Protein AF-A0A3N8CU86-F1 (afdb_monomer_lite)

Structure (mmCIF, N/CA/C/O backbone):
data_AF-A0A3N8CU86-F1
#
_entry.id   AF-A0A3N8CU86-F1
#
loop_
_atom_site.group_PDB
_atom_site.id
_atom_site.type_symbol
_atom_site.label_atom_id
_atom_site.label_alt_id
_atom_site.label_comp_id
_atom_site.label_asym_id
_atom_site.label_entity_id
_atom_site.label_seq_id
_atom_site.pdbx_PDB_ins_code
_atom_site.Cartn_x
_atom_site.Cartn_y
_atom_site.Cartn_z
_atom_site.occupancy
_atom_site.B_iso_or_equiv
_atom_site.auth_seq_id
_atom_site.auth_comp_id
_atom_site.auth_asym_id
_atom_site.auth_atom_id
_atom_site.pdbx_PDB_model_num
ATOM 1 N N . MET A 1 1 ? -30.861 11.831 -3.279 1.00 30.41 1 MET A N 1
ATOM 2 C CA . MET A 1 1 ? -31.003 10.886 -2.153 1.00 30.41 1 MET A CA 1
ATOM 3 C C . MET A 1 1 ? -30.042 11.317 -1.061 1.00 30.41 1 MET A C 1
ATOM 5 O O . MET A 1 1 ? -28.858 11.448 -1.337 1.00 30.41 1 MET A O 1
ATOM 9 N N . ASN A 1 2 ? -30.558 11.623 0.130 1.00 34.00 2 ASN A N 1
ATOM 10 C CA . ASN A 1 2 ? -29.741 11.800 1.330 1.00 34.00 2 ASN A CA 1
ATOM 11 C C . ASN A 1 2 ? -29.239 10.414 1.750 1.00 34.00 2 ASN A C 1
ATOM 13 O O . ASN A 1 2 ? -30.026 9.637 2.274 1.00 34.00 2 ASN A O 1
ATOM 17 N N . SER A 1 3 ? -27.975 10.078 1.502 1.00 37.31 3 SER A N 1
ATOM 18 C CA . SER A 1 3 ? -27.395 8.818 1.986 1.00 37.31 3 SER A CA 1
ATOM 19 C C . SER A 1 3 ? -25.933 9.021 2.387 1.00 37.31 3 SER A C 1
ATOM 21 O O . SER A 1 3 ? -25.014 8.533 1.738 1.00 37.31 3 SER A O 1
ATOM 23 N N . ASN A 1 4 ? -25.720 9.770 3.469 1.00 50.62 4 ASN A N 1
ATOM 24 C CA . ASN A 1 4 ? -24.456 9.749 4.218 1.00 50.62 4 ASN A CA 1
ATOM 25 C C . ASN A 1 4 ? -24.460 8.629 5.279 1.00 50.62 4 ASN A C 1
ATOM 27 O O . ASN A 1 4 ? -23.755 8.722 6.283 1.00 50.62 4 ASN A O 1
ATOM 31 N N . GLU A 1 5 ? -25.286 7.595 5.112 1.00 57.91 5 GLU A N 1
ATOM 32 C CA . GLU A 1 5 ? -25.311 6.477 6.047 1.00 57.91 5 GLU A CA 1
ATOM 33 C C . GLU A 1 5 ? -24.066 5.622 5.815 1.00 57.91 5 GLU A C 1
ATOM 35 O O . GLU A 1 5 ? -23.882 5.068 4.732 1.00 57.91 5 GLU A O 1
ATOM 40 N N . ARG A 1 6 ? -23.176 5.573 6.813 1.00 66.62 6 ARG A N 1
ATOM 41 C CA . ARG A 1 6 ? -21.976 4.734 6.777 1.00 66.62 6 ARG A CA 1
ATOM 42 C C . ARG A 1 6 ? -22.394 3.272 6.906 1.00 66.62 6 ARG A C 1
ATOM 44 O O . ARG A 1 6 ? -23.122 2.911 7.819 1.00 66.62 6 ARG A O 1
ATOM 51 N N . VAL A 1 7 ? -21.894 2.434 6.007 1.00 71.38 7 VAL A N 1
ATOM 52 C CA . VAL A 1 7 ? -22.075 0.985 6.031 1.00 71.38 7 VAL A CA 1
ATOM 53 C C . VAL A 1 7 ? -20.803 0.429 6.640 1.00 71.38 7 VAL A C 1
ATOM 55 O O . VAL A 1 7 ? -19.705 0.784 6.202 1.00 71.38 7 VAL A O 1
ATOM 58 N N . PHE A 1 8 ? -20.961 -0.424 7.645 1.00 77.88 8 PHE A N 1
ATOM 59 C CA . PHE A 1 8 ? -19.857 -1.007 8.393 1.00 77.88 8 PHE A CA 1
ATOM 60 C C . PHE A 1 8 ? -19.644 -2.475 8.019 1.00 77.88 8 PHE A C 1
ATOM 62 O O . PHE A 1 8 ? -20.594 -3.169 7.648 1.00 77.88 8 PHE A O 1
ATOM 69 N N . TYR A 1 9 ? -18.396 -2.940 8.079 1.00 76.06 9 TYR A N 1
ATOM 70 C CA . TYR A 1 9 ? -18.094 -4.368 8.029 1.00 76.06 9 TYR A CA 1
ATOM 71 C C . TYR A 1 9 ? -18.725 -5.078 9.230 1.00 76.06 9 TYR A C 1
ATOM 73 O O . TYR A 1 9 ? -18.681 -4.582 10.355 1.00 76.06 9 TYR A O 1
ATOM 81 N N . THR A 1 10 ? -19.301 -6.248 8.982 1.00 84.81 10 THR A N 1
ATOM 82 C CA . THR A 1 10 ? -19.800 -7.138 10.034 1.00 84.81 10 THR A CA 1
ATOM 83 C C . THR A 1 10 ? -18.644 -7.865 10.725 1.00 84.81 10 THR A C 1
ATOM 85 O O . THR A 1 10 ? -17.525 -7.909 10.211 1.00 84.81 10 THR A O 1
ATOM 88 N N . ARG A 1 11 ? -18.916 -8.500 11.871 1.00 89.06 11 ARG A N 1
ATOM 89 C CA . ARG A 1 11 ? -17.934 -9.324 12.596 1.00 89.06 11 ARG A CA 1
ATOM 90 C C . ARG A 1 11 ? -17.312 -10.415 11.721 1.00 89.06 11 ARG A C 1
ATOM 92 O O . ARG A 1 11 ? -16.099 -10.598 11.751 1.00 89.06 11 ARG A O 1
ATOM 99 N N . ASP A 1 12 ? -18.125 -11.108 10.926 1.00 86.50 12 ASP A N 1
ATOM 100 C CA . ASP A 1 12 ? -17.637 -12.164 10.035 1.00 86.50 12 ASP A CA 1
ATOM 101 C C . ASP A 1 12 ? -16.744 -11.610 8.919 1.00 86.50 12 ASP A C 1
ATOM 103 O O . ASP A 1 12 ? -15.753 -12.237 8.555 1.00 86.50 12 ASP A O 1
ATOM 107 N N . GLU A 1 13 ? -17.056 -10.424 8.400 1.00 84.50 13 GLU A N 1
ATOM 108 C CA . GLU A 1 13 ? -16.254 -9.773 7.359 1.00 84.50 13 GLU A CA 1
ATOM 109 C C . GLU A 1 13 ? -14.926 -9.251 7.910 1.00 84.50 13 GLU A C 1
ATOM 111 O O . GLU A 1 13 ? -13.896 -9.384 7.251 1.00 84.50 13 GLU A O 1
ATOM 116 N N . VAL A 1 14 ? -14.928 -8.715 9.135 1.00 84.12 14 VAL A N 1
ATOM 117 C CA . VAL A 1 14 ? -13.694 -8.371 9.850 1.00 84.12 14 VAL A CA 1
ATOM 118 C C . VAL A 1 14 ? -12.830 -9.607 10.041 1.00 84.12 14 VAL A C 1
ATOM 120 O O . VAL A 1 14 ? -11.652 -9.551 9.700 1.00 84.12 14 VAL A O 1
ATOM 123 N N . ARG A 1 15 ? -13.414 -10.729 10.488 1.00 86.50 15 ARG A N 1
ATOM 124 C CA . ARG A 1 15 ? -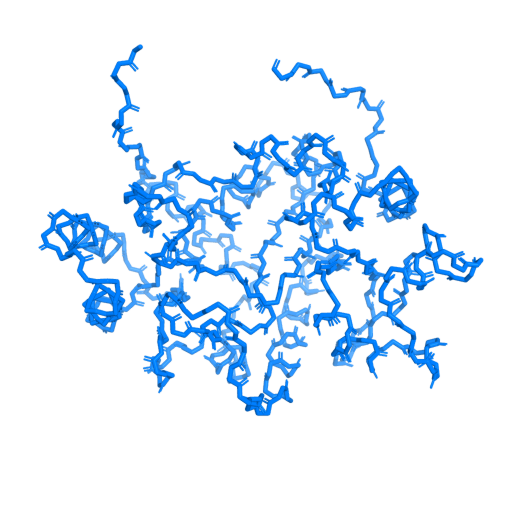12.685 -11.996 10.631 1.00 86.50 15 ARG A CA 1
ATOM 125 C C . ARG A 1 15 ? -12.057 -12.435 9.306 1.00 86.50 15 ARG A C 1
ATOM 127 O O . ARG A 1 15 ? -10.876 -12.739 9.271 1.00 86.50 15 ARG A O 1
ATOM 134 N N . GLN A 1 16 ? -12.799 -12.394 8.198 1.00 84.12 16 GLN A N 1
ATOM 135 C CA . GLN A 1 16 ? -12.250 -12.744 6.879 1.00 84.12 16 GLN A CA 1
ATOM 136 C C . GLN A 1 16 ? -11.058 -11.861 6.478 1.00 84.12 16 GLN A C 1
ATOM 138 O O . GLN A 1 16 ? -10.080 -12.360 5.922 1.00 84.12 16 GLN A O 1
ATOM 143 N N . ILE A 1 17 ? -11.121 -10.557 6.762 1.00 82.38 17 ILE A N 1
ATOM 144 C CA . ILE A 1 17 ? -10.015 -9.631 6.491 1.00 82.38 17 ILE A CA 1
ATOM 145 C C . ILE A 1 17 ? -8.811 -9.961 7.379 1.00 82.38 17 ILE A C 1
ATOM 147 O O . ILE A 1 17 ? -7.696 -10.061 6.868 1.00 82.38 17 ILE A O 1
ATOM 151 N N . THR A 1 18 ? -9.009 -10.131 8.689 1.00 86.56 18 THR A N 1
ATOM 152 C CA . THR A 1 18 ? -7.909 -10.431 9.615 1.00 86.56 18 THR A CA 1
ATOM 153 C C . THR A 1 18 ? -7.266 -11.774 9.301 1.00 86.56 18 THR A C 1
ATOM 155 O O . THR A 1 18 ? -6.043 -11.840 9.246 1.00 86.56 18 THR A O 1
ATOM 158 N N . ASP A 1 19 ? -8.056 -12.802 8.985 1.00 87.00 19 ASP A N 1
ATOM 159 C CA . ASP A 1 19 ? -7.558 -14.126 8.598 1.00 87.00 19 ASP A CA 1
ATOM 160 C C . ASP A 1 19 ? -6.712 -14.041 7.317 1.00 87.00 19 ASP A C 1
ATOM 162 O O . ASP A 1 19 ? -5.648 -14.654 7.227 1.00 87.00 19 ASP A O 1
ATOM 166 N N . ALA A 1 20 ? -7.122 -13.216 6.343 1.00 85.69 20 ALA A N 1
ATOM 167 C CA . ALA A 1 20 ? -6.340 -12.978 5.132 1.00 85.69 20 ALA A CA 1
ATOM 168 C C . ALA A 1 20 ? -4.975 -12.348 5.437 1.00 85.69 20 ALA A C 1
ATOM 170 O O . ALA A 1 20 ? -3.952 -12.788 4.911 1.00 85.69 20 ALA A O 1
ATOM 171 N N . TYR A 1 21 ? -4.943 -11.338 6.309 1.00 86.75 21 TYR A N 1
ATOM 172 C CA . TYR A 1 21 ? -3.702 -10.702 6.747 1.00 86.75 21 TYR A CA 1
ATOM 173 C C . TYR A 1 21 ? -2.792 -11.664 7.519 1.00 86.75 21 TYR A C 1
ATOM 175 O O . TYR A 1 21 ? -1.593 -11.732 7.235 1.00 86.75 21 TYR A O 1
ATOM 183 N N . GLN A 1 22 ? -3.353 -12.433 8.453 1.00 88.19 22 GLN A N 1
ATOM 184 C CA . GLN A 1 22 ? -2.624 -13.452 9.211 1.00 88.19 22 GLN A CA 1
ATOM 185 C C . GLN A 1 22 ? -2.023 -14.507 8.278 1.00 88.19 22 GLN A C 1
ATOM 187 O O . GLN A 1 22 ? -0.859 -14.867 8.424 1.00 88.19 22 GLN A O 1
ATOM 192 N N . HIS A 1 23 ? -2.773 -14.949 7.270 1.00 87.44 23 HIS A N 1
ATOM 193 C CA . HIS A 1 23 ? -2.279 -15.900 6.282 1.00 87.44 23 HIS A CA 1
ATOM 194 C C . HIS A 1 23 ? -1.169 -15.318 5.395 1.00 87.44 23 HIS A C 1
ATOM 196 O O . HIS A 1 23 ? -0.156 -15.973 5.177 1.00 87.44 23 HIS A O 1
ATOM 202 N N . ILE A 1 24 ? -1.332 -14.093 4.878 1.00 85.88 24 ILE A N 1
ATOM 203 C CA . ILE A 1 24 ? -0.338 -13.468 3.986 1.00 85.88 24 ILE A CA 1
ATOM 204 C C . ILE A 1 24 ? 0.992 -13.228 4.709 1.00 85.88 24 ILE A C 1
ATOM 206 O O . ILE A 1 24 ? 2.053 -13.414 4.114 1.00 85.88 24 ILE A O 1
ATOM 210 N N . PHE A 1 25 ? 0.949 -12.777 5.965 1.00 86.62 25 PHE A N 1
ATOM 211 C CA . PHE A 1 25 ? 2.149 -12.313 6.664 1.00 86.62 25 PHE A CA 1
ATOM 212 C C . PHE A 1 25 ? 2.700 -13.301 7.690 1.00 86.62 25 PHE A C 1
ATOM 214 O O . PHE A 1 25 ? 3.886 -13.224 8.018 1.00 86.62 25 PHE A O 1
ATOM 221 N N . GLY A 1 26 ? 1.888 -14.250 8.159 1.00 86.75 26 GLY A N 1
ATOM 222 C CA . GLY A 1 26 ? 2.261 -15.162 9.233 1.00 86.75 26 GLY A CA 1
ATOM 223 C C . GLY A 1 26 ? 2.771 -14.409 10.471 1.00 86.75 26 GLY A C 1
ATOM 224 O O . GLY A 1 26 ? 2.379 -13.265 10.710 1.00 86.75 26 GLY A O 1
ATOM 225 N N . PRO A 1 27 ? 3.689 -15.007 11.252 1.00 89.50 27 PRO A N 1
ATOM 226 C CA . PRO A 1 27 ? 4.288 -14.339 12.404 1.00 89.50 27 PRO A CA 1
ATOM 227 C C . PRO A 1 27 ? 5.003 -13.033 12.027 1.00 89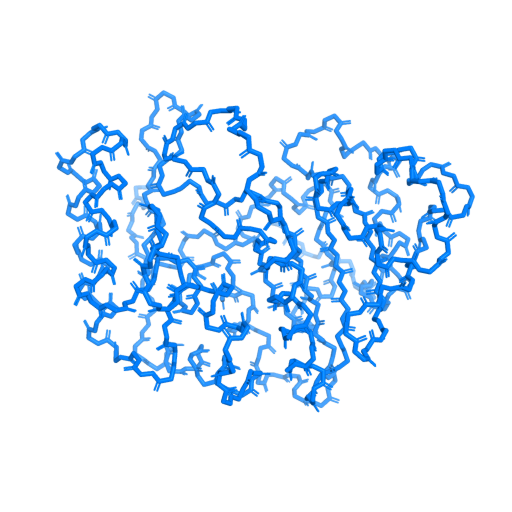.50 27 PRO A C 1
ATOM 229 O O . PRO A 1 27 ? 5.866 -13.009 11.145 1.00 89.50 27 PRO A O 1
ATOM 232 N N . ILE A 1 28 ? 4.685 -11.951 12.742 1.00 87.94 28 ILE A N 1
ATOM 233 C CA . ILE A 1 28 ? 5.248 -10.619 12.491 1.00 87.94 28 ILE A CA 1
ATOM 234 C C . ILE A 1 28 ? 6.636 -10.484 13.124 1.00 87.94 28 ILE A C 1
ATOM 236 O O . ILE A 1 28 ? 6.774 -10.428 14.346 1.00 87.94 28 ILE A O 1
ATOM 240 N N . GLY A 1 29 ? 7.662 -10.403 12.273 1.00 89.44 29 GLY A N 1
ATOM 241 C CA . GLY A 1 29 ? 9.046 -10.124 12.667 1.00 89.44 29 GLY A CA 1
ATOM 242 C C . GLY A 1 29 ? 9.295 -8.663 13.065 1.00 89.44 29 GLY A C 1
ATOM 243 O O . GLY A 1 29 ? 8.418 -7.804 12.944 1.00 89.44 29 GLY A O 1
ATOM 244 N N . ALA A 1 30 ? 10.516 -8.370 13.521 1.00 90.81 30 ALA A N 1
ATOM 245 C CA . ALA A 1 30 ? 10.893 -7.053 14.040 1.00 90.81 30 ALA A CA 1
ATOM 246 C C . ALA A 1 30 ? 10.782 -5.943 12.982 1.00 90.81 30 ALA A C 1
ATOM 248 O O . ALA A 1 30 ? 10.269 -4.864 13.269 1.00 90.81 30 ALA A O 1
ATOM 249 N N . GLU A 1 31 ? 11.198 -6.220 11.749 1.00 90.31 31 GLU A N 1
ATOM 250 C CA . GLU A 1 31 ? 11.196 -5.274 10.634 1.00 90.31 31 GLU A CA 1
ATOM 251 C C . GLU A 1 31 ? 9.771 -4.882 10.235 1.00 90.31 31 GLU A C 1
ATOM 253 O O . GLU A 1 31 ? 9.484 -3.704 10.037 1.00 90.31 31 GLU A O 1
ATOM 258 N N . LEU A 1 32 ? 8.853 -5.854 10.167 1.00 87.75 32 LEU A N 1
ATOM 259 C CA . LEU A 1 32 ? 7.435 -5.598 9.894 1.00 87.75 32 LEU A CA 1
ATOM 260 C C . LEU A 1 32 ? 6.756 -4.868 11.053 1.00 87.75 32 LEU A C 1
ATOM 262 O O . LEU A 1 32 ? 5.987 -3.932 10.826 1.00 87.75 32 LEU A O 1
ATOM 266 N N . ARG A 1 33 ? 7.072 -5.258 12.294 1.00 88.44 33 ARG A N 1
ATOM 267 C CA . ARG A 1 33 ? 6.572 -4.588 13.499 1.00 88.44 33 ARG A CA 1
ATOM 268 C C . ARG A 1 33 ? 6.967 -3.111 13.520 1.00 88.44 33 ARG A C 1
ATOM 270 O O . ARG A 1 33 ? 6.127 -2.266 13.831 1.00 88.44 33 ARG A O 1
ATOM 277 N N . ASP A 1 34 ? 8.215 -2.813 13.165 1.00 86.19 34 ASP A N 1
ATOM 278 C CA . ASP A 1 34 ? 8.749 -1.454 13.066 1.00 86.19 34 ASP A CA 1
ATOM 279 C C . ASP A 1 34 ? 8.116 -0.673 11.907 1.00 86.19 34 ASP A C 1
ATOM 281 O O . ASP A 1 34 ? 7.639 0.449 12.081 1.00 86.19 34 ASP A O 1
ATOM 285 N N . TYR A 1 35 ? 8.033 -1.298 10.731 1.00 83.88 35 TYR A N 1
ATOM 286 C CA . TYR A 1 35 ? 7.456 -0.710 9.524 1.00 83.88 35 TYR A CA 1
ATOM 287 C C . TYR A 1 35 ? 6.011 -0.249 9.715 1.00 83.88 35 TYR A C 1
ATOM 289 O O . TYR A 1 35 ? 5.632 0.866 9.332 1.00 83.88 35 TYR A O 1
ATOM 297 N N . TRP A 1 36 ? 5.209 -1.099 10.348 1.00 82.44 36 TRP A N 1
ATOM 298 C CA . TRP A 1 36 ? 3.816 -0.826 10.677 1.00 82.44 36 TRP A CA 1
ATOM 299 C C . TRP A 1 36 ? 3.635 -0.032 11.968 1.00 82.44 36 TRP A C 1
ATOM 301 O O . TRP A 1 36 ? 2.539 0.468 12.212 1.00 82.44 36 TRP A O 1
ATOM 311 N N . ASP A 1 37 ? 4.706 0.163 12.739 1.00 82.31 37 ASP A N 1
ATOM 312 C CA . ASP A 1 37 ? 4.695 0.818 14.046 1.00 82.31 37 ASP A CA 1
ATOM 313 C C . ASP A 1 37 ? 3.597 0.262 14.954 1.00 82.31 37 ASP A C 1
ATOM 315 O O . ASP A 1 37 ? 2.766 0.994 15.496 1.00 82.31 37 ASP A O 1
ATOM 319 N N . LEU A 1 38 ? 3.594 -1.066 15.114 1.00 83.38 38 LEU A N 1
ATOM 320 C CA . LEU A 1 38 ? 2.663 -1.738 16.028 1.00 83.38 38 LEU A CA 1
ATOM 321 C C . LEU A 1 38 ? 2.903 -1.319 17.490 1.00 83.38 38 LEU A C 1
ATOM 323 O O . LEU A 1 38 ? 1.998 -1.411 18.312 1.00 83.38 38 LEU A O 1
ATOM 327 N N . ASP A 1 39 ? 4.098 -0.803 17.801 1.00 83.94 39 ASP A N 1
ATOM 328 C CA . ASP A 1 39 ? 4.438 -0.207 19.099 1.00 83.94 39 ASP A CA 1
ATOM 329 C C . ASP A 1 39 ? 3.952 1.247 19.260 1.00 83.94 39 ASP A C 1
ATOM 331 O O . ASP A 1 39 ? 4.103 1.823 20.339 1.00 83.94 39 ASP A O 1
ATOM 335 N N . ARG A 1 40 ? 3.390 1.867 18.211 1.00 79.38 40 ARG A N 1
ATOM 336 C CA . ARG A 1 40 ? 2.834 3.235 18.234 1.00 79.38 40 ARG A CA 1
ATOM 337 C C . ARG A 1 40 ? 3.839 4.310 18.677 1.00 79.38 40 ARG A C 1
ATOM 339 O O . ARG A 1 40 ? 3.466 5.288 19.344 1.00 79.38 40 ARG A O 1
ATOM 346 N N . LYS A 1 41 ? 5.116 4.133 18.334 1.00 78.81 41 LYS A N 1
ATOM 347 C CA . LYS A 1 41 ? 6.237 5.007 18.710 1.00 78.81 41 LYS A CA 1
ATOM 348 C C . LYS A 1 41 ? 6.317 6.263 17.842 1.00 78.81 41 LYS A C 1
ATOM 350 O O . LYS A 1 41 ? 6.852 7.267 18.312 1.00 78.81 41 LYS A O 1
ATOM 355 N N . ARG A 1 42 ? 5.787 6.250 16.612 1.00 77.31 42 ARG A N 1
ATOM 356 C CA . ARG A 1 42 ? 5.839 7.414 15.710 1.00 77.31 42 ARG A CA 1
ATOM 357 C C . ARG A 1 42 ? 4.909 8.537 16.161 1.00 77.31 42 ARG A C 1
ATOM 359 O O . ARG A 1 42 ? 3.952 8.345 16.923 1.00 77.31 42 ARG A O 1
ATOM 366 N N . GLU A 1 43 ? 5.214 9.746 15.691 1.00 72.44 43 GLU A N 1
ATOM 367 C CA . GLU A 1 43 ? 4.463 10.958 16.030 1.00 72.44 43 GLU A CA 1
ATOM 368 C C . GLU A 1 43 ? 2.994 10.869 15.606 1.00 72.44 43 GLU A C 1
ATOM 370 O O . GLU A 1 43 ? 2.131 11.362 16.325 1.00 72.44 43 GLU A O 1
ATOM 375 N N . TRP A 1 44 ? 2.686 10.170 14.518 1.00 69.94 44 TRP A N 1
ATOM 376 C CA . TRP A 1 44 ? 1.320 10.046 14.026 1.00 69.94 44 TRP A CA 1
ATOM 377 C C . TRP A 1 44 ? 0.792 8.605 14.107 1.00 69.94 44 TRP A C 1
ATOM 379 O O . TRP A 1 44 ? -0.366 8.399 13.791 1.00 69.94 44 TRP A O 1
ATOM 389 N N . GLY A 1 45 ? 1.576 7.649 14.641 1.00 61.69 45 GLY A N 1
ATOM 390 C CA . GLY A 1 45 ? 1.547 6.195 14.386 1.00 61.69 45 GLY A CA 1
ATOM 391 C C . GLY A 1 45 ? 0.232 5.454 14.599 1.00 61.69 45 GLY A C 1
ATOM 392 O O . GLY A 1 45 ? 0.148 4.585 15.457 1.00 61.69 45 GLY A O 1
ATOM 393 N N . CYS A 1 46 ? -0.792 5.754 13.811 1.00 67.75 46 CYS A N 1
ATOM 394 C CA . CYS A 1 46 ? -2.184 5.381 14.077 1.00 67.75 46 CYS A CA 1
ATOM 395 C C . CYS A 1 46 ? -2.791 4.467 12.999 1.00 67.75 46 CYS A C 1
ATOM 397 O O . CYS A 1 46 ? -3.999 4.253 12.950 1.00 67.75 46 CYS A O 1
ATOM 399 N N . LEU A 1 47 ? -1.976 3.955 12.078 1.00 69.38 47 LEU A N 1
ATOM 400 C CA . LEU A 1 47 ? -2.495 3.462 10.802 1.00 69.38 47 LEU A CA 1
ATOM 401 C C . LEU A 1 47 ? -2.697 1.949 10.756 1.00 69.38 47 LEU A C 1
ATOM 403 O O . LEU A 1 47 ? -3.754 1.502 10.316 1.00 69.38 47 LEU A O 1
ATOM 407 N N . THR A 1 48 ? -1.736 1.161 11.237 1.00 76.38 48 THR A N 1
ATOM 408 C CA . THR A 1 48 ? -1.790 -0.299 11.077 1.00 76.38 48 THR A CA 1
ATOM 409 C C . THR A 1 48 ? -2.305 -1.009 12.311 1.00 76.38 48 THR A C 1
ATOM 411 O O . THR A 1 48 ? -1.757 -0.812 13.389 1.00 76.38 48 THR A O 1
ATOM 414 N N . THR A 1 49 ? -3.312 -1.858 12.166 1.00 80.69 49 THR A N 1
ATOM 415 C CA . THR A 1 49 ? -3.795 -2.764 13.208 1.00 80.69 49 THR A CA 1
ATOM 416 C C . THR A 1 49 ? -2.886 -3.978 13.360 1.00 80.69 49 THR A C 1
ATOM 418 O O . THR A 1 49 ? -2.434 -4.547 12.367 1.00 80.69 49 THR A O 1
ATOM 421 N N . ASP A 1 50 ? -2.670 -4.419 14.600 1.00 84.25 50 ASP A N 1
ATOM 422 C CA . ASP A 1 50 ? -2.133 -5.751 14.871 1.00 84.25 50 ASP A CA 1
ATOM 423 C C . ASP A 1 50 ? -3.239 -6.803 14.697 1.00 84.25 50 ASP A C 1
ATOM 425 O O . ASP A 1 50 ? -3.938 -7.178 15.637 1.00 84.25 50 ASP A O 1
ATOM 429 N N . PHE A 1 51 ? -3.420 -7.260 13.460 1.00 85.00 51 PHE A N 1
ATOM 430 C CA . PHE A 1 51 ? -4.460 -8.217 13.078 1.00 85.00 51 PHE A CA 1
ATOM 431 C C . PHE A 1 51 ? -4.284 -9.621 13.683 1.00 85.00 51 PHE A C 1
ATOM 433 O O . PHE A 1 51 ? -5.172 -10.449 13.510 1.00 85.00 51 PHE A O 1
ATOM 440 N N . HIS A 1 52 ? -3.185 -9.910 14.392 1.00 85.12 52 HIS A N 1
ATOM 441 C CA . HIS A 1 52 ? -3.034 -11.159 15.153 1.00 85.12 52 HIS A CA 1
ATOM 442 C C . HIS A 1 52 ? -3.669 -11.090 16.542 1.00 85.12 52 HIS A C 1
ATOM 444 O O . HIS A 1 52 ? -4.034 -12.124 17.094 1.00 85.12 52 HIS A O 1
ATOM 450 N N . ASN A 1 53 ? -3.790 -9.885 17.104 1.00 86.38 53 ASN A N 1
ATOM 451 C CA . ASN A 1 53 ? -4.215 -9.680 18.489 1.00 86.38 53 ASN A CA 1
ATOM 452 C C . ASN A 1 53 ? -5.476 -8.811 18.617 1.00 86.38 53 ASN A C 1
ATOM 454 O O . ASN A 1 53 ? -6.031 -8.704 19.708 1.00 86.38 53 ASN A O 1
ATOM 458 N N . ALA A 1 54 ? -5.922 -8.172 17.533 1.00 87.25 54 ALA A N 1
ATOM 459 C CA . ALA A 1 54 ? -7.103 -7.321 17.543 1.00 87.25 54 ALA A CA 1
ATOM 460 C C . ALA A 1 54 ? -8.410 -8.130 17.603 1.00 87.25 54 ALA A C 1
ATOM 462 O O . ALA A 1 54 ? -8.617 -9.084 16.855 1.00 87.25 54 ALA A O 1
ATOM 463 N N . LEU A 1 55 ? -9.321 -7.684 18.462 1.00 89.31 55 LEU A N 1
ATOM 464 C CA . LEU A 1 55 ? -10.684 -8.177 18.616 1.00 89.31 55 LEU A CA 1
ATOM 465 C C . LEU A 1 55 ? -11.669 -7.244 17.909 1.00 89.31 55 LEU A C 1
ATOM 467 O O . LEU A 1 55 ? -11.449 -6.034 17.824 1.00 89.31 55 LEU A O 1
ATOM 471 N N . PHE A 1 56 ? -12.793 -7.794 17.445 1.00 88.69 56 PHE A N 1
ATOM 472 C CA . PHE A 1 56 ? -13.835 -7.032 16.748 1.00 88.69 56 PHE A CA 1
ATOM 473 C C . PHE A 1 56 ? -14.328 -5.825 17.562 1.00 88.69 56 PHE A C 1
ATOM 475 O O . PHE A 1 56 ? -14.487 -4.732 17.028 1.00 88.69 56 PHE A O 1
ATOM 482 N N . GLU A 1 57 ? -14.481 -5.993 18.871 1.00 90.75 57 GLU A N 1
ATOM 483 C CA . GLU A 1 57 ? -14.949 -4.960 19.794 1.00 90.75 57 GLU A CA 1
ATOM 484 C C . GLU A 1 57 ? -13.996 -3.752 19.843 1.00 90.75 57 GLU A C 1
ATOM 486 O O . GLU A 1 57 ? -14.434 -2.613 20.014 1.00 90.75 57 GLU A O 1
ATOM 491 N N . GLN A 1 58 ? -12.689 -3.973 19.645 1.00 90.69 58 GLN A N 1
ATOM 492 C CA . GLN A 1 58 ? -11.707 -2.886 19.571 1.00 90.69 58 GLN A CA 1
ATOM 493 C C . GLN A 1 58 ? -11.884 -2.068 18.288 1.00 90.69 58 GLN A C 1
ATOM 495 O O . GLN A 1 58 ? -11.706 -0.848 18.317 1.00 90.69 58 GLN A O 1
ATOM 500 N N . TYR A 1 59 ? -12.267 -2.714 17.180 1.00 86.56 59 TYR A N 1
ATOM 501 C CA . TYR A 1 59 ? -12.626 -2.016 15.949 1.00 86.56 59 TYR A CA 1
ATOM 502 C C . TYR A 1 59 ? -13.897 -1.191 16.132 1.00 86.56 59 TYR A C 1
ATOM 504 O O . TYR A 1 59 ? -13.891 -0.015 15.785 1.00 86.56 59 TYR A O 1
ATOM 512 N N . GLU A 1 60 ? -14.954 -1.767 16.712 1.00 87.88 60 GLU A N 1
ATOM 513 C CA . GLU A 1 60 ? -16.215 -1.053 16.954 1.00 87.88 60 GLU A CA 1
ATOM 514 C C . GLU A 1 60 ? -16.013 0.203 17.808 1.00 87.88 60 GLU A C 1
ATOM 516 O O . GLU A 1 60 ? -16.482 1.286 17.441 1.00 87.88 60 GLU A O 1
ATOM 521 N N . GLU A 1 61 ? -15.268 0.084 18.912 1.00 88.50 61 GLU A N 1
ATOM 522 C CA . GLU A 1 61 ? -14.959 1.225 19.774 1.00 88.50 61 GLU A CA 1
ATOM 523 C C . GLU A 1 61 ? -14.131 2.276 19.023 1.00 88.50 61 GLU A C 1
ATOM 525 O O . GLU A 1 61 ? -14.467 3.462 19.054 1.00 88.50 61 GLU A O 1
ATOM 530 N N . ALA A 1 62 ? -13.090 1.868 18.288 1.00 85.94 62 ALA A N 1
ATOM 531 C CA . ALA A 1 62 ? -12.273 2.799 17.512 1.00 85.94 62 ALA A CA 1
ATOM 532 C C . ALA A 1 62 ? -13.104 3.565 16.466 1.00 85.94 62 ALA A C 1
ATOM 534 O O . ALA A 1 62 ? -12.974 4.786 16.345 1.00 85.94 62 ALA A O 1
ATOM 535 N N . SER A 1 63 ? -13.998 2.875 15.754 1.00 83.62 63 SER A N 1
ATOM 536 C CA . SER A 1 63 ? -14.894 3.467 14.756 1.00 83.62 63 SER A CA 1
ATOM 537 C C . SER A 1 63 ? -15.872 4.454 15.376 1.00 83.62 63 SER A C 1
ATOM 539 O O . SER A 1 63 ? -16.004 5.576 14.882 1.00 83.62 63 SER A O 1
ATOM 541 N N . LYS A 1 64 ? -16.531 4.069 16.476 1.00 85.94 64 LYS A N 1
ATOM 542 C CA . LYS A 1 64 ? -17.471 4.932 17.197 1.00 85.94 64 LYS A CA 1
ATOM 543 C C . LYS A 1 64 ? -16.790 6.223 17.643 1.00 85.94 64 LYS A C 1
ATOM 545 O O . LYS A 1 64 ? -17.279 7.316 17.357 1.00 85.94 64 LYS A O 1
ATOM 550 N N . ARG A 1 65 ? -15.623 6.109 18.278 1.00 87.06 65 ARG A N 1
ATOM 551 C CA . ARG A 1 65 ? -14.862 7.261 18.773 1.00 87.06 65 ARG A CA 1
ATOM 552 C C . ARG A 1 65 ? -14.335 8.151 17.654 1.00 87.06 65 ARG A C 1
ATOM 554 O O . ARG A 1 65 ? -14.363 9.372 17.782 1.00 87.06 65 ARG A O 1
ATOM 561 N N . ALA A 1 66 ? -13.897 7.573 16.539 1.00 81.56 66 ALA A N 1
ATOM 562 C CA . ALA A 1 66 ? -13.448 8.354 15.392 1.00 81.56 66 ALA A CA 1
ATOM 563 C C . ALA A 1 66 ? -14.593 9.174 14.764 1.00 81.56 66 ALA A C 1
ATOM 565 O O . ALA A 1 66 ? -14.384 10.332 14.400 1.00 81.56 66 ALA A O 1
ATOM 566 N N . ILE A 1 67 ? -15.810 8.617 14.704 1.00 81.50 67 ILE A N 1
ATOM 567 C CA . ILE A 1 67 ? -17.018 9.335 14.258 1.00 81.50 67 ILE A CA 1
ATOM 568 C C . ILE A 1 67 ? -17.370 10.472 15.229 1.00 81.50 67 ILE A C 1
ATOM 570 O O . ILE A 1 67 ? -17.650 11.591 14.792 1.00 81.50 67 ILE A O 1
ATOM 574 N N . GLU A 1 68 ? -17.310 10.222 16.542 1.00 84.94 68 GLU A N 1
ATOM 575 C CA . GLU A 1 68 ? -17.519 11.255 17.568 1.00 84.94 68 GLU A CA 1
ATOM 576 C C . GLU A 1 68 ? -16.532 12.422 17.386 1.00 84.94 68 GLU A C 1
ATOM 578 O O . GLU A 1 68 ? -16.949 13.583 17.322 1.00 84.94 68 GLU A O 1
ATOM 583 N N . ILE A 1 69 ? -15.237 12.136 17.214 1.00 82.88 69 ILE A N 1
ATOM 584 C CA . ILE A 1 69 ? -14.202 13.155 16.977 1.00 82.88 69 ILE A CA 1
ATOM 585 C C . ILE A 1 69 ? -14.455 13.926 15.683 1.00 82.88 69 ILE A C 1
ATOM 587 O O . ILE A 1 69 ? -14.308 15.147 15.661 1.00 82.88 69 ILE A O 1
ATOM 591 N N . GLU A 1 70 ? -14.823 13.247 14.596 1.00 77.19 70 GLU A N 1
ATOM 592 C CA . GLU A 1 70 ? -15.115 13.912 13.323 1.00 77.19 70 GLU A CA 1
ATOM 593 C C . GLU A 1 70 ? -16.202 14.980 13.476 1.00 77.19 70 GLU A C 1
ATOM 595 O O . GLU A 1 70 ? -16.086 16.061 12.888 1.00 77.19 70 GLU A O 1
ATOM 600 N N . SER A 1 71 ? -17.230 14.672 14.273 1.00 77.88 71 SER A N 1
ATOM 601 C CA . SER A 1 71 ? -18.369 15.557 14.515 1.00 77.88 71 SER A CA 1
ATOM 602 C C . SER A 1 71 ? -18.080 16.683 15.513 1.00 77.88 71 SER A C 1
ATOM 604 O O . SER A 1 71 ? -18.708 17.736 15.426 1.00 77.88 71 SER A O 1
ATOM 606 N N . THR A 1 72 ? -17.124 16.498 16.431 1.00 82.50 72 THR A N 1
ATOM 607 C CA . THR A 1 72 ? -16.884 17.428 17.553 1.00 82.50 72 THR A CA 1
ATOM 608 C C . THR A 1 72 ? -15.596 18.245 17.434 1.00 82.50 72 THR A C 1
ATOM 610 O O . THR A 1 72 ? -15.530 19.350 17.967 1.00 82.50 72 THR A O 1
ATOM 613 N N . VAL A 1 73 ? -14.579 17.760 16.714 1.00 80.69 73 VAL A N 1
ATOM 614 C CA . VAL A 1 73 ? -13.262 18.408 16.614 1.00 80.69 73 VAL A CA 1
ATOM 615 C C . VAL A 1 73 ? -13.060 18.969 15.212 1.00 80.69 73 VAL A C 1
ATOM 617 O O . VAL A 1 73 ? -12.766 18.236 14.266 1.00 80.69 73 VAL A O 1
ATOM 620 N N . SER A 1 74 ? -13.211 20.284 15.055 1.00 76.75 74 SER A N 1
ATOM 621 C CA . SER A 1 74 ? -13.076 20.963 13.760 1.00 76.75 74 SER A CA 1
ATOM 622 C C . SER A 1 74 ? -11.627 21.221 13.349 1.00 76.75 74 SER A C 1
ATOM 624 O O . SER A 1 74 ? -11.342 21.245 12.153 1.00 76.75 74 SER A O 1
ATOM 626 N N . ASP A 1 75 ? -10.719 21.424 14.312 1.00 79.31 75 ASP A N 1
ATOM 627 C CA . ASP A 1 75 ? -9.304 21.650 14.018 1.00 79.31 75 ASP A CA 1
ATOM 628 C C . ASP A 1 75 ? -8.630 20.344 13.552 1.00 79.31 75 ASP A C 1
ATOM 630 O O . ASP A 1 75 ? -8.643 19.353 14.285 1.00 79.31 75 ASP A O 1
ATOM 634 N N . PRO A 1 76 ? -8.028 20.301 12.353 1.00 72.38 76 PRO A N 1
ATOM 635 C CA . PRO A 1 76 ? -7.464 19.064 11.812 1.00 72.38 76 PRO A CA 1
ATOM 636 C C . PRO A 1 76 ? -6.260 18.503 12.569 1.00 72.38 76 PRO A C 1
ATOM 638 O O . PRO A 1 76 ? -6.060 17.289 12.558 1.00 72.38 76 PRO A O 1
ATOM 641 N N . VAL A 1 77 ? -5.458 19.353 13.215 1.00 75.94 77 VAL A N 1
ATOM 642 C CA . VAL A 1 77 ? -4.300 18.896 13.992 1.00 75.94 77 VAL A CA 1
ATOM 643 C C . VAL A 1 77 ? -4.789 18.247 15.283 1.00 75.94 77 VAL A C 1
ATOM 645 O O . VAL A 1 77 ? -4.426 17.107 15.567 1.00 75.94 77 VAL A O 1
ATOM 648 N N . GLN A 1 78 ? -5.695 18.909 16.008 1.00 80.25 78 GLN A N 1
ATOM 649 C CA . GLN A 1 78 ? -6.337 18.348 17.201 1.00 80.25 78 GLN A CA 1
ATOM 650 C C . GLN A 1 78 ? -7.122 17.076 16.881 1.00 80.25 78 GLN A C 1
ATOM 652 O O . GLN A 1 78 ? -7.060 16.101 17.625 1.00 80.25 78 GLN A O 1
ATOM 657 N N . ARG A 1 79 ? -7.804 17.045 15.733 1.00 78.88 79 ARG A N 1
ATOM 658 C CA . ARG A 1 79 ? -8.486 15.849 15.232 1.00 78.88 79 ARG A CA 1
ATOM 659 C C . ARG A 1 79 ? -7.506 14.695 15.026 1.00 78.88 79 ARG A C 1
ATOM 661 O O . ARG A 1 79 ? -7.782 13.590 15.479 1.00 78.88 79 ARG A O 1
ATOM 668 N N . GLY A 1 80 ? -6.364 14.934 14.378 1.00 77.06 80 GLY A N 1
ATOM 669 C CA . GLY A 1 80 ? -5.340 13.904 14.183 1.00 77.06 80 GLY A CA 1
ATOM 670 C C . GLY A 1 80 ? -4.735 13.394 15.493 1.00 77.06 80 GLY A C 1
ATOM 671 O O . GLY A 1 80 ? -4.562 12.188 15.649 1.00 77.06 80 GLY A O 1
ATOM 672 N N . LEU A 1 81 ? -4.481 14.284 16.457 1.00 80.06 81 LEU A N 1
ATOM 673 C CA . LEU A 1 81 ? -4.006 13.906 17.793 1.00 80.06 81 LEU A CA 1
ATOM 674 C C . LEU A 1 81 ? -5.034 13.047 18.542 1.00 80.06 81 LEU A C 1
ATOM 676 O O . LEU A 1 81 ? -4.692 11.990 19.067 1.00 80.06 81 LEU A O 1
ATOM 680 N N . ALA A 1 82 ? -6.305 13.445 18.527 1.00 83.56 82 ALA A N 1
ATOM 681 C CA . ALA A 1 82 ? -7.369 12.701 19.192 1.00 83.56 82 ALA A CA 1
ATOM 682 C C . ALA A 1 82 ? -7.599 11.317 18.546 1.00 83.56 82 ALA A C 1
ATOM 684 O O . ALA A 1 82 ? -7.802 10.323 19.246 1.00 83.56 82 ALA A O 1
ATOM 685 N N . LEU A 1 83 ? -7.501 11.224 17.215 1.00 81.25 83 LEU A N 1
ATOM 686 C CA . LEU A 1 83 ? -7.546 9.951 16.490 1.00 81.25 83 LEU A CA 1
ATOM 687 C C . LEU A 1 83 ? -6.365 9.048 16.862 1.00 81.25 83 LEU A C 1
ATOM 689 O O . LEU A 1 83 ? -6.560 7.867 17.148 1.00 81.25 83 LEU A O 1
ATOM 693 N N . ARG A 1 84 ? -5.150 9.600 16.944 1.00 80.62 84 ARG A N 1
ATOM 694 C CA . ARG A 1 84 ? -3.968 8.865 17.413 1.00 80.62 84 ARG A CA 1
ATOM 695 C C . ARG A 1 84 ? -4.181 8.296 18.816 1.00 80.62 84 ARG A C 1
ATOM 697 O O . ARG A 1 84 ? -3.883 7.123 19.042 1.00 80.62 84 ARG A O 1
ATOM 704 N N . ASP A 1 85 ? -4.734 9.076 19.738 1.00 85.75 85 ASP A N 1
ATOM 705 C CA . ASP A 1 85 ? -4.990 8.615 21.104 1.00 85.75 85 ASP A CA 1
ATOM 706 C C . ASP A 1 85 ? -5.967 7.436 21.155 1.00 85.75 85 ASP A C 1
ATOM 708 O O . ASP A 1 85 ? -5.754 6.502 21.930 1.00 85.75 85 ASP A O 1
ATOM 712 N N . ILE A 1 86 ? -6.995 7.421 20.299 1.00 85.69 86 ILE A N 1
ATOM 713 C CA . ILE A 1 86 ? -7.887 6.258 20.168 1.00 85.69 86 ILE A CA 1
ATOM 714 C C . ILE A 1 86 ? -7.101 5.031 19.725 1.00 85.69 86 ILE A C 1
ATOM 716 O O . ILE A 1 86 ? -7.224 3.979 20.347 1.00 85.69 86 ILE A O 1
ATOM 720 N N . THR A 1 87 ? -6.286 5.140 18.676 1.00 82.12 87 THR A N 1
ATOM 721 C CA . THR A 1 87 ? -5.550 3.978 18.140 1.00 82.12 87 THR A CA 1
ATOM 722 C C . THR A 1 87 ? -4.542 3.405 19.125 1.00 82.12 87 THR A C 1
ATOM 724 O O . THR A 1 87 ? -4.336 2.194 19.182 1.00 82.12 87 THR A O 1
ATOM 727 N N . ARG A 1 88 ? -3.949 4.261 19.963 1.00 84.25 88 ARG A N 1
ATOM 728 C CA . ARG A 1 88 ? -3.072 3.843 21.060 1.00 84.25 88 ARG A CA 1
ATOM 729 C C . ARG A 1 88 ? -3.829 3.118 22.161 1.00 84.25 88 ARG A C 1
ATOM 731 O O . ARG A 1 88 ? -3.347 2.105 22.649 1.00 84.25 88 ARG A O 1
ATOM 738 N N . LYS A 1 89 ? -5.005 3.622 22.543 1.00 86.31 89 LYS A N 1
ATOM 739 C CA . LYS A 1 89 ? -5.840 3.020 23.595 1.00 86.31 89 LYS A CA 1
ATOM 740 C C . LYS A 1 89 ? -6.470 1.701 23.157 1.00 86.31 89 LYS A C 1
ATOM 742 O O . LYS A 1 89 ? -6.544 0.770 23.945 1.00 86.31 89 LYS A O 1
ATOM 747 N N . THR A 1 90 ? -6.941 1.640 21.915 1.00 84.69 90 THR A N 1
ATOM 748 C CA . THR A 1 90 ? -7.657 0.477 21.371 1.00 84.69 90 THR A CA 1
ATOM 749 C C . THR A 1 90 ? -6.720 -0.571 20.783 1.00 84.69 90 THR A C 1
ATOM 751 O O . THR A 1 90 ? -7.114 -1.724 20.684 1.00 84.69 90 THR A O 1
ATOM 754 N N . GLY A 1 91 ? -5.498 -0.202 20.383 1.00 79.94 91 GLY A N 1
ATOM 755 C CA . GLY A 1 91 ? -4.560 -1.082 19.675 1.00 79.94 91 GLY A CA 1
ATOM 756 C C . GLY A 1 91 ? -4.857 -1.234 18.177 1.00 79.94 91 GLY A C 1
ATOM 757 O O . GLY A 1 91 ? -4.023 -1.748 17.431 1.00 79.94 91 GLY A O 1
ATOM 758 N N . VAL A 1 92 ? -5.993 -0.720 17.704 1.00 81.25 92 VAL A N 1
ATOM 759 C CA . VAL A 1 92 ? -6.456 -0.816 16.315 1.00 81.25 92 VAL A CA 1
ATOM 760 C C . VAL A 1 92 ? -6.021 0.410 15.517 1.00 81.25 92 VAL A C 1
ATOM 762 O O . VAL A 1 92 ? -6.093 1.538 15.998 1.00 81.25 92 VAL A O 1
ATOM 765 N N . GLY A 1 93 ? -5.542 0.184 14.294 1.00 77.12 93 GLY A N 1
ATOM 766 C CA . GLY A 1 93 ? -5.193 1.242 13.355 1.00 77.12 93 GLY A CA 1
ATOM 767 C C . GLY A 1 93 ? -6.390 1.683 12.509 1.00 77.12 93 GLY A C 1
ATOM 768 O O . GLY A 1 93 ? -7.365 0.955 12.351 1.00 77.12 93 GLY A O 1
ATOM 769 N N . LEU A 1 94 ? -6.320 2.885 11.940 1.00 66.06 94 LEU A N 1
ATOM 770 C CA . LEU A 1 94 ? -7.412 3.467 11.148 1.00 66.06 94 LEU A CA 1
ATOM 771 C C . LEU A 1 94 ? -7.311 3.148 9.643 1.00 66.06 94 LEU A C 1
ATOM 773 O O . LEU A 1 94 ? -8.158 3.595 8.871 1.00 66.06 94 LEU A O 1
ATOM 777 N N . SER A 1 95 ? -6.267 2.436 9.192 1.00 60.50 95 SER A N 1
ATOM 778 C CA . SER A 1 95 ? -5.886 2.436 7.771 1.00 60.50 95 SER A CA 1
ATOM 779 C C . SER A 1 95 ? -5.341 1.120 7.183 1.00 60.50 95 SER A C 1
ATOM 781 O O . SER A 1 95 ? -5.386 0.956 5.963 1.00 60.50 95 SER A O 1
ATOM 783 N N . LEU A 1 96 ? -4.816 0.192 7.980 1.00 57.78 96 LEU A N 1
ATOM 784 C CA . LEU A 1 96 ? -4.371 -1.125 7.509 1.00 57.78 96 LEU A CA 1
ATOM 785 C C . LEU A 1 96 ? -4.828 -2.193 8.500 1.00 57.78 96 LEU A C 1
ATOM 787 O O . LEU A 1 96 ? -4.635 -2.022 9.702 1.00 57.78 96 LEU A O 1
ATOM 791 N N . GLY A 1 97 ? -5.417 -3.283 8.007 1.00 50.97 97 GLY A N 1
ATOM 792 C CA . GLY A 1 97 ? -6.006 -4.312 8.864 1.00 50.97 97 GLY A CA 1
ATOM 793 C C . GLY A 1 97 ? -7.404 -3.914 9.334 1.00 50.97 97 GLY A C 1
ATOM 794 O O . GLY A 1 97 ? -7.634 -3.840 10.533 1.00 50.97 97 GLY A O 1
ATOM 795 N N . VAL A 1 98 ? -8.298 -3.701 8.364 1.00 51.41 98 VAL A N 1
ATOM 796 C CA . VAL A 1 98 ? -9.682 -3.179 8.309 1.00 51.41 98 VAL A CA 1
ATOM 797 C C . VAL A 1 98 ? -9.826 -1.681 7.963 1.00 51.41 98 VAL A C 1
ATOM 799 O O . VAL A 1 98 ? -10.302 -0.866 8.751 1.00 51.41 98 VAL A O 1
ATOM 802 N N . CYS A 1 99 ? -9.491 -1.329 6.721 1.00 52.84 99 CYS A N 1
ATOM 803 C CA . CYS A 1 99 ? -9.714 -0.044 6.065 1.00 52.84 99 CYS A CA 1
ATOM 804 C C . CYS A 1 99 ? -10.273 -0.246 4.643 1.00 52.84 99 CYS A C 1
ATOM 806 O O . CYS A 1 99 ? -9.781 -1.084 3.885 1.00 52.84 99 CYS A O 1
ATOM 808 N N . PRO A 1 100 ? -11.282 0.532 4.215 1.00 50.16 100 PRO A N 1
ATOM 809 C CA . PRO A 1 100 ? -11.907 0.361 2.902 1.00 50.16 100 PRO A CA 1
ATOM 810 C C . PRO A 1 100 ? -10.923 0.498 1.731 1.00 50.16 100 PRO A C 1
ATOM 812 O O . PRO A 1 100 ? -11.096 -0.174 0.714 1.00 50.16 100 PRO A O 1
ATOM 815 N N . TRP A 1 101 ? -9.886 1.328 1.868 1.00 55.69 101 TRP A N 1
ATOM 816 C CA . TRP A 1 101 ? -8.890 1.597 0.825 1.00 55.69 101 TRP A CA 1
ATOM 817 C C . TRP A 1 101 ? -8.032 0.391 0.464 1.00 55.69 101 TRP A C 1
ATOM 819 O O . TRP A 1 101 ? -7.824 0.108 -0.717 1.00 55.69 101 TRP A O 1
ATOM 829 N N . THR A 1 102 ? -7.534 -0.285 1.492 1.00 58.03 102 THR A N 1
ATOM 830 C CA . THR A 1 102 ? -6.561 -1.375 1.422 1.00 58.03 102 THR A CA 1
ATOM 831 C C . THR A 1 102 ? -7.256 -2.732 1.410 1.00 58.03 102 THR A C 1
ATOM 833 O O . THR A 1 102 ? -6.870 -3.619 0.650 1.00 58.03 102 THR A O 1
ATOM 836 N N . ASP A 1 103 ? -8.363 -2.851 2.145 1.00 61.03 103 ASP A N 1
ATOM 837 C CA . ASP A 1 103 ? -8.889 -4.154 2.552 1.00 61.03 103 ASP A CA 1
ATOM 838 C C . ASP A 1 103 ? -10.167 -4.538 1.841 1.00 61.03 103 ASP A C 1
ATOM 840 O O . ASP A 1 103 ? -10.487 -5.715 1.781 1.00 61.03 103 ASP A O 1
ATOM 844 N N . HIS A 1 104 ? -10.879 -3.589 1.225 1.00 63.06 104 HIS A N 1
ATOM 845 C CA . HIS A 1 104 ? -12.011 -3.950 0.372 1.00 63.06 104 HIS A CA 1
ATOM 846 C C . HIS A 1 104 ? -11.549 -4.713 -0.877 1.00 63.06 104 HIS A C 1
ATOM 848 O O . HIS A 1 104 ? -12.218 -5.642 -1.327 1.00 63.06 104 HIS A O 1
ATOM 854 N N . GLY A 1 105 ? -10.388 -4.334 -1.426 1.00 63.94 105 GLY A N 1
ATOM 855 C CA . GLY A 1 105 ? -9.744 -5.066 -2.515 1.00 63.94 105 GLY A CA 1
ATOM 856 C C . GLY A 1 105 ? -9.356 -6.476 -2.079 1.00 63.94 105 GLY A C 1
ATOM 857 O O . GLY A 1 105 ? -9.729 -7.435 -2.755 1.00 63.94 105 GLY A O 1
ATOM 858 N N . LEU A 1 106 ? -8.692 -6.594 -0.925 1.00 71.00 106 LEU A N 1
ATOM 859 C CA . LEU A 1 106 ? -8.318 -7.874 -0.327 1.00 71.00 106 LEU A CA 1
ATOM 860 C C . LEU A 1 106 ? -9.553 -8.744 -0.046 1.00 71.00 106 LEU A C 1
ATOM 862 O O . LEU A 1 106 ? -9.667 -9.820 -0.613 1.00 71.00 106 LEU A O 1
ATOM 866 N N . PHE A 1 107 ? -10.531 -8.247 0.712 1.00 71.56 107 PHE A N 1
ATOM 867 C CA . PHE A 1 107 ? -11.786 -8.931 1.053 1.00 71.56 107 PHE A CA 1
ATOM 868 C C . PHE A 1 107 ? -12.527 -9.484 -0.171 1.00 71.56 107 PHE A C 1
ATOM 870 O O . PHE A 1 107 ? -13.032 -10.598 -0.147 1.00 71.56 107 PHE A O 1
ATOM 877 N N . GLN A 1 108 ? -12.591 -8.721 -1.265 1.00 68.69 108 GLN A N 1
ATOM 878 C CA . GLN A 1 108 ? -13.311 -9.148 -2.467 1.00 68.69 108 GLN A CA 1
ATOM 879 C C . GLN A 1 108 ? -12.561 -10.160 -3.335 1.00 68.69 108 GLN A C 1
ATOM 881 O O . GLN A 1 108 ? -13.175 -10.727 -4.236 1.00 68.69 108 GLN A O 1
ATOM 886 N N . THR A 1 109 ? -11.250 -10.310 -3.152 1.00 68.62 109 THR A N 1
ATOM 887 C CA . THR A 1 109 ? -10.392 -11.138 -4.021 1.00 68.62 109 THR A CA 1
ATOM 888 C C . THR A 1 109 ? -9.823 -12.349 -3.292 1.00 68.62 109 THR A C 1
ATOM 890 O O . THR A 1 109 ? -9.561 -13.382 -3.908 1.00 68.62 109 THR A O 1
ATOM 893 N N . TYR A 1 110 ? -9.680 -12.251 -1.974 1.00 71.62 110 TYR A N 1
ATOM 894 C CA . TYR A 1 110 ? -9.203 -13.313 -1.110 1.00 71.62 110 TYR A CA 1
ATOM 895 C C . TYR A 1 110 ? -10.249 -14.439 -0.996 1.00 71.62 110 TYR A C 1
ATOM 897 O O . TYR A 1 110 ? -11.451 -14.188 -0.938 1.00 71.62 110 TYR A O 1
ATOM 905 N N . GLY A 1 111 ? -9.809 -15.700 -1.026 1.00 63.41 111 GLY A N 1
ATOM 906 C CA . GLY A 1 111 ? -10.683 -16.882 -0.934 1.00 63.41 111 GLY A CA 1
ATOM 907 C C . GLY A 1 111 ? -11.331 -17.354 -2.247 1.00 63.41 111 GLY A C 1
ATOM 908 O O . GLY A 1 111 ? -11.495 -18.555 -2.431 1.00 63.41 111 GLY A O 1
ATOM 909 N N . GLN A 1 112 ? -11.644 -16.466 -3.201 1.00 62.28 112 GLN A N 1
ATOM 910 C CA . GLN A 1 112 ? -12.305 -16.870 -4.461 1.00 62.28 112 GLN A CA 1
ATOM 911 C C . GLN A 1 112 ? -11.355 -17.514 -5.481 1.00 62.28 112 GLN A C 1
ATOM 913 O O . GLN A 1 112 ? -11.767 -18.378 -6.247 1.00 62.28 112 GLN A O 1
ATOM 918 N N . ASN A 1 113 ? -10.080 -17.118 -5.476 1.00 56.12 113 ASN A N 1
ATOM 919 C CA . ASN A 1 113 ? -9.083 -17.534 -6.469 1.00 56.12 113 ASN A CA 1
ATOM 920 C C . ASN A 1 113 ? -7.809 -18.090 -5.810 1.00 56.12 113 ASN A C 1
ATOM 922 O O . ASN A 1 113 ? -6.704 -17.893 -6.319 1.00 56.12 113 ASN A O 1
ATOM 926 N N . MET A 1 114 ? -7.945 -18.809 -4.683 1.00 55.59 114 MET A N 1
ATOM 927 C CA . MET A 1 114 ? -6.814 -19.374 -3.916 1.00 55.59 114 MET A CA 1
ATOM 928 C C . MET A 1 114 ? -5.889 -20.291 -4.737 1.00 55.59 114 MET A C 1
ATOM 930 O O . MET A 1 114 ? -4.797 -20.606 -4.288 1.00 55.59 114 MET A O 1
ATOM 934 N N . HIS A 1 115 ? -6.280 -20.686 -5.949 1.00 51.56 115 HIS A N 1
ATOM 935 C CA . HIS A 1 115 ? -5.485 -21.524 -6.846 1.00 51.56 115 HIS A CA 1
ATOM 936 C C . HIS A 1 115 ? -4.732 -20.747 -7.955 1.00 51.56 115 HIS A C 1
ATOM 938 O O . HIS A 1 115 ? -4.059 -21.374 -8.768 1.00 51.56 115 HIS A O 1
ATOM 944 N N . GLN A 1 116 ? -4.813 -19.404 -8.017 1.00 56.00 116 GLN A N 1
ATOM 945 C CA . GLN A 1 116 ? -4.187 -18.562 -9.070 1.00 56.00 116 GLN A CA 1
ATOM 946 C C . GLN A 1 116 ? -3.278 -17.427 -8.530 1.00 56.00 116 GLN A C 1
ATOM 948 O O . GLN A 1 116 ? -2.946 -16.488 -9.244 1.00 56.00 116 GLN A O 1
ATOM 953 N N . GLN A 1 117 ? -2.840 -17.563 -7.278 1.00 67.19 117 GLN A N 1
ATOM 954 C CA . GLN A 1 117 ? -2.196 -16.615 -6.349 1.00 67.19 117 GLN A CA 1
ATOM 955 C C . GLN A 1 117 ? -1.063 -15.694 -6.876 1.00 67.19 117 GLN A C 1
ATOM 957 O O . GLN A 1 117 ? 0.087 -15.805 -6.435 1.00 67.19 117 GLN A O 1
ATOM 962 N N . ARG A 1 118 ? -1.350 -14.703 -7.732 1.00 84.06 118 ARG A N 1
ATOM 963 C CA . ARG A 1 118 ? -0.522 -13.483 -7.764 1.00 84.06 118 ARG A CA 1
ATOM 964 C C . ARG A 1 118 ? -1.055 -12.481 -6.747 1.00 84.06 118 ARG A C 1
ATOM 966 O O . ARG A 1 118 ? -2.257 -12.236 -6.650 1.00 84.06 118 ARG A O 1
ATOM 973 N N . LEU A 1 119 ? -0.137 -11.885 -5.990 1.00 87.69 119 LEU A N 1
ATOM 974 C CA . LEU A 1 119 ? -0.430 -10.760 -5.108 1.00 87.69 119 LEU A CA 1
ATOM 975 C C . LEU A 1 119 ? 0.170 -9.502 -5.720 1.00 87.69 119 LEU A C 1
ATOM 977 O O . LEU A 1 119 ? 1.388 -9.384 -5.854 1.00 87.69 119 LEU A O 1
ATOM 981 N N . THR A 1 120 ? -0.688 -8.550 -6.066 1.00 89.06 120 THR A N 1
ATOM 982 C CA . THR A 1 120 ? -0.254 -7.252 -6.582 1.00 89.06 120 THR A CA 1
ATOM 983 C C . THR A 1 120 ? -0.246 -6.238 -5.459 1.00 89.06 120 THR A C 1
ATOM 985 O O . THR A 1 120 ? -1.294 -5.908 -4.906 1.00 89.06 120 THR A O 1
ATOM 988 N N . ILE A 1 121 ? 0.936 -5.720 -5.148 1.00 89.69 121 ILE A N 1
ATOM 989 C CA . ILE A 1 121 ? 1.113 -4.644 -4.183 1.00 89.69 121 ILE A CA 1
ATOM 990 C C . ILE A 1 121 ? 1.126 -3.317 -4.939 1.00 89.69 121 ILE A C 1
ATOM 992 O O . ILE A 1 121 ? 2.032 -3.067 -5.732 1.00 89.69 121 ILE A O 1
ATOM 996 N N . ILE A 1 122 ? 0.151 -2.445 -4.684 1.00 87.44 122 ILE A N 1
ATOM 997 C CA . ILE A 1 122 ? 0.205 -1.048 -5.126 1.00 87.44 122 ILE A CA 1
ATOM 998 C C . ILE A 1 122 ? 0.768 -0.205 -3.985 1.00 87.44 122 ILE A C 1
ATOM 1000 O O . ILE A 1 122 ? 0.202 -0.163 -2.895 1.00 87.44 122 ILE A O 1
ATOM 1004 N N . LEU A 1 123 ? 1.874 0.482 -4.250 1.00 86.88 123 LEU A N 1
ATOM 1005 C CA . LEU A 1 123 ? 2.652 1.211 -3.263 1.00 86.88 123 LEU A CA 1
ATOM 1006 C C . LEU A 1 123 ? 2.625 2.723 -3.531 1.00 86.88 123 LEU A C 1
ATOM 1008 O O . LEU A 1 123 ? 3.239 3.216 -4.480 1.00 86.88 123 LEU A O 1
ATOM 1012 N N . GLY A 1 124 ? 1.931 3.474 -2.679 1.00 81.19 124 GLY A N 1
ATOM 1013 C CA . GLY A 1 124 ? 1.958 4.940 -2.650 1.00 81.19 124 GLY A CA 1
ATOM 1014 C C . GLY A 1 124 ? 3.101 5.495 -1.791 1.00 81.19 124 GLY A C 1
ATOM 1015 O O . GLY A 1 124 ? 3.748 4.762 -1.046 1.00 81.19 124 GLY A O 1
ATOM 1016 N N . HIS A 1 125 ? 3.382 6.803 -1.871 1.00 71.94 125 HIS A N 1
ATOM 1017 C CA . HIS A 1 125 ? 4.381 7.448 -0.993 1.00 71.94 125 HIS A CA 1
ATOM 1018 C C . HIS A 1 125 ? 3.778 8.082 0.254 1.00 71.94 125 HIS A C 1
ATOM 1020 O O . HIS A 1 125 ? 4.439 8.157 1.283 1.00 71.94 125 HIS A O 1
ATOM 1026 N N . ASP A 1 126 ? 2.582 8.635 0.120 1.00 61.75 126 ASP A N 1
ATOM 1027 C CA . ASP A 1 126 ? 1.961 9.490 1.120 1.00 61.75 126 ASP A CA 1
ATOM 1028 C C . ASP A 1 126 ? 0.484 9.545 0.813 1.00 61.75 126 ASP A C 1
ATOM 1030 O O . ASP A 1 126 ? 0.004 10.444 0.111 1.00 61.75 126 ASP A O 1
ATOM 1034 N N . TRP A 1 127 ? -0.245 8.557 1.305 1.00 54.50 127 TRP A N 1
ATOM 1035 C CA . TRP A 1 127 ? -1.663 8.773 1.349 1.00 54.50 127 TRP A CA 1
ATOM 1036 C C . TRP A 1 127 ? -2.359 8.136 2.525 1.00 54.50 127 TRP A C 1
ATOM 1038 O O . TRP A 1 127 ? -2.827 7.013 2.427 1.00 54.50 127 TRP A O 1
ATOM 1048 N N . TYR A 1 128 ? -2.480 8.925 3.589 1.00 51.19 128 TYR A N 1
ATOM 1049 C CA . TYR A 1 128 ? -3.673 8.968 4.422 1.00 51.19 128 TYR A CA 1
ATOM 1050 C C . TYR A 1 128 ? -3.830 10.404 4.907 1.00 51.19 128 TYR A C 1
ATOM 1052 O O . TYR A 1 128 ? -3.067 10.845 5.761 1.00 51.19 128 TYR A O 1
ATOM 1060 N N . PRO A 1 129 ? -4.781 11.197 4.412 1.00 47.09 129 PRO A N 1
ATOM 1061 C CA . PRO A 1 129 ? -5.310 12.222 5.261 1.00 47.09 129 PRO A CA 1
ATOM 1062 C C . PRO A 1 129 ? -6.338 11.536 6.156 1.00 47.09 129 PRO A C 1
ATOM 1064 O O . PRO A 1 129 ? -7.447 11.258 5.716 1.00 47.09 129 PRO A O 1
ATOM 1067 N N . ILE A 1 130 ? -6.016 11.368 7.440 1.00 47.97 130 ILE A N 1
ATOM 1068 C CA . ILE A 1 130 ? -7.087 11.251 8.443 1.00 47.97 130 ILE A CA 1
ATOM 1069 C C . ILE A 1 130 ? -7.911 12.550 8.472 1.00 47.97 130 ILE A C 1
ATOM 1071 O O . ILE A 1 130 ? -9.036 12.567 8.958 1.00 47.97 130 ILE A O 1
ATOM 1075 N N . VAL A 1 131 ? -7.380 13.639 7.885 1.00 46.88 131 VAL A N 1
ATOM 1076 C CA . VAL A 1 131 ? -8.084 14.903 7.651 1.00 46.88 131 VAL A CA 1
ATOM 1077 C C . VAL A 1 131 ? -7.629 15.565 6.335 1.00 46.88 131 VAL A C 1
ATOM 1079 O O . VAL A 1 131 ? -6.532 16.126 6.271 1.00 46.88 131 VAL A O 1
ATOM 1082 N N . PRO A 1 132 ? -8.403 15.501 5.236 1.00 47.16 132 PRO A N 1
ATOM 1083 C CA . PRO A 1 132 ? -8.018 16.165 3.993 1.00 47.16 132 PRO A CA 1
ATOM 1084 C C . PRO A 1 132 ? -8.349 17.656 4.051 1.00 47.16 132 PRO A C 1
ATOM 1086 O O . PRO A 1 132 ? -9.504 18.041 4.200 1.00 47.16 132 PRO A O 1
ATOM 1089 N N . ARG A 1 133 ? -7.350 18.513 3.814 1.00 43.41 133 ARG A N 1
ATOM 1090 C CA . ARG A 1 133 ? -7.526 19.979 3.772 1.00 43.41 133 ARG A CA 1
ATOM 1091 C C . ARG A 1 133 ? -8.142 20.526 2.474 1.00 43.41 133 ARG A C 1
ATOM 1093 O O . ARG A 1 133 ? -8.315 21.731 2.337 1.00 43.41 133 ARG A O 1
ATOM 1100 N N . ARG A 1 134 ? -8.380 19.699 1.450 1.00 45.97 134 ARG A N 1
ATOM 1101 C CA . ARG A 1 134 ? -8.507 20.219 0.070 1.00 45.97 134 ARG A CA 1
ATOM 1102 C C . ARG A 1 134 ? -9.898 20.664 -0.368 1.00 45.97 134 ARG A C 1
ATOM 1104 O O . ARG A 1 134 ? -9.993 21.362 -1.372 1.00 45.97 134 ARG A O 1
ATOM 1111 N N . ALA A 1 135 ? -10.953 20.334 0.362 1.00 45.84 135 ALA A N 1
ATOM 1112 C CA . ALA A 1 135 ? -12.259 20.923 0.107 1.00 45.84 135 ALA A CA 1
ATOM 1113 C C . ALA A 1 135 ? -12.530 21.971 1.185 1.00 45.84 135 ALA A C 1
ATOM 1115 O O . ALA A 1 135 ? -12.276 21.734 2.359 1.00 45.84 135 ALA A O 1
ATOM 1116 N N . LYS A 1 136 ? -13.140 23.102 0.824 1.00 44.91 136 LYS A N 1
ATOM 1117 C CA . LYS A 1 136 ? -13.779 24.040 1.772 1.00 44.91 136 LYS A CA 1
ATOM 1118 C C . LYS A 1 136 ? -14.977 23.399 2.518 1.00 44.91 136 LYS A C 1
ATOM 1120 O O . LYS A 1 136 ? -15.898 24.090 2.931 1.00 44.91 136 LYS A O 1
ATOM 1125 N N . LYS A 1 137 ? -15.002 22.067 2.603 1.00 46.81 137 LYS A N 1
ATOM 1126 C CA . LYS A 1 137 ? -15.997 21.195 3.211 1.00 46.81 137 LYS A CA 1
ATOM 1127 C C . LYS A 1 137 ? -15.235 20.106 3.977 1.00 46.81 137 LYS A C 1
ATOM 1129 O O . LYS A 1 137 ? -14.272 19.575 3.419 1.00 46.81 137 LYS A O 1
ATOM 1134 N N . PRO A 1 138 ? -15.646 19.764 5.206 1.00 49.44 138 PRO A N 1
ATOM 1135 C CA . PRO A 1 138 ? -15.054 18.654 5.936 1.00 49.44 138 PRO A CA 1
ATOM 1136 C C . PRO A 1 138 ? -15.239 17.375 5.119 1.00 49.44 138 PRO A C 1
ATOM 1138 O O . PRO A 1 138 ? -16.354 17.020 4.740 1.00 49.44 138 PRO A O 1
ATOM 1141 N N . HIS A 1 139 ? -14.131 16.722 4.788 1.00 52.44 139 HIS A N 1
ATOM 1142 C CA . HIS A 1 139 ? -14.175 15.371 4.252 1.00 52.44 139 HIS A CA 1
ATOM 1143 C C . HIS A 1 139 ? -14.318 14.409 5.438 1.00 52.44 139 HIS A C 1
ATOM 1145 O O . HIS A 1 139 ? -13.671 14.647 6.466 1.00 52.44 139 HIS A O 1
ATOM 1151 N N . PRO A 1 140 ? -15.146 13.358 5.323 1.00 57.19 140 PRO A N 1
ATOM 1152 C CA . PRO A 1 140 ? -15.280 12.373 6.384 1.00 57.19 140 PRO A CA 1
ATOM 1153 C C . PRO A 1 140 ? -13.926 11.733 6.694 1.00 57.19 140 PRO A C 1
ATOM 1155 O O . PRO A 1 140 ? -13.117 11.519 5.783 1.00 57.19 140 PRO A O 1
ATOM 1158 N N . VAL A 1 141 ? -13.683 11.470 7.978 1.00 57.50 141 VAL A N 1
ATOM 1159 C CA . VAL A 1 141 ? -12.550 10.675 8.448 1.00 57.50 141 VAL A CA 1
ATOM 1160 C C . VAL A 1 141 ? -12.785 9.245 7.971 1.00 57.50 141 VAL A C 1
ATOM 1162 O O . VAL A 1 141 ? -13.875 8.689 8.162 1.00 57.50 141 VAL A O 1
ATOM 1165 N N . ASP A 1 142 ? -11.769 8.652 7.346 1.00 59.81 142 ASP A N 1
ATOM 1166 C CA . ASP A 1 142 ? -11.752 7.216 7.085 1.00 59.81 142 ASP A CA 1
ATOM 1167 C C . ASP A 1 142 ? -11.689 6.507 8.444 1.00 59.81 142 ASP A C 1
ATOM 1169 O O . ASP A 1 142 ? -10.716 6.646 9.185 1.00 59.81 142 ASP A O 1
ATOM 1173 N N . VAL A 1 143 ? -12.765 5.810 8.812 1.00 58.84 143 VAL A N 1
ATOM 1174 C CA . VAL A 1 143 ? -12.846 5.072 10.080 1.00 58.84 143 VAL A CA 1
ATOM 1175 C C . VAL A 1 143 ? -12.641 3.582 9.825 1.00 58.84 143 VAL A C 1
ATOM 1177 O O . VAL A 1 143 ? -13.116 3.089 8.791 1.00 58.84 143 VAL A O 1
ATOM 1180 N N . PRO A 1 144 ? -12.007 2.846 10.762 1.00 54.59 144 PRO A N 1
ATOM 1181 C CA . PRO A 1 144 ? -12.028 1.392 10.737 1.00 54.59 144 PRO A CA 1
ATOM 1182 C C . PRO A 1 144 ? -13.480 0.932 10.601 1.00 54.59 144 PRO A C 1
ATOM 1184 O O . PRO A 1 144 ? -14.403 1.639 11.003 1.00 54.59 144 PRO A O 1
ATOM 1187 N N . LEU A 1 145 ? -13.723 -0.209 9.976 1.00 60.19 145 LEU A N 1
ATOM 1188 C CA . LEU A 1 145 ? -15.061 -0.723 9.644 1.00 60.19 145 LEU A CA 1
ATOM 1189 C C . LEU A 1 145 ? -15.828 -0.009 8.518 1.00 60.19 145 LEU A C 1
ATOM 1191 O O . LEU A 1 145 ? -16.691 -0.656 7.933 1.00 60.19 145 LEU A O 1
ATOM 1195 N N . SER A 1 146 ? -15.563 1.256 8.164 1.00 66.25 146 SER A N 1
ATOM 1196 C CA . SER A 1 146 ? -16.313 1.904 7.070 1.00 66.25 146 SER A CA 1
ATOM 1197 C C . SER A 1 146 ? -16.075 1.190 5.740 1.00 66.25 146 SER A C 1
ATOM 1199 O O . SER A 1 146 ? -14.943 0.892 5.375 1.00 66.25 146 SER A O 1
ATOM 1201 N N . ARG A 1 147 ? -17.143 0.953 4.976 1.00 63.28 147 ARG A N 1
ATOM 1202 C CA . ARG A 1 147 ? -17.088 0.358 3.629 1.00 63.28 147 ARG A CA 1
ATOM 1203 C C . ARG A 1 147 ? -17.049 1.410 2.517 1.00 63.28 147 ARG A C 1
ATOM 1205 O O . ARG A 1 147 ? -16.831 1.076 1.353 1.00 63.28 147 ARG A O 1
ATOM 1212 N N . TYR A 1 148 ? -17.213 2.686 2.862 1.00 53.28 148 TYR A N 1
ATOM 1213 C CA . TYR A 1 148 ? -17.179 3.804 1.922 1.00 53.28 148 TYR A CA 1
ATOM 1214 C C . TYR A 1 148 ? -15.787 4.428 1.891 1.00 53.28 148 TYR A C 1
ATOM 1216 O O . TYR A 1 148 ? -15.485 5.219 2.776 1.00 53.28 148 TYR A O 1
ATOM 1224 N N . ALA A 1 149 ? -14.971 4.033 0.903 1.00 52.00 149 ALA A N 1
ATOM 1225 C CA . ALA A 1 149 ? -13.790 4.742 0.355 1.00 52.00 149 ALA A CA 1
ATOM 1226 C C . ALA A 1 149 ? -12.774 3.796 -0.335 1.00 52.00 149 ALA A C 1
ATOM 1228 O O . ALA A 1 149 ? -11.602 4.132 -0.475 1.00 52.00 149 ALA A O 1
ATOM 1229 N N . GLY A 1 150 ? -13.177 2.601 -0.784 1.00 52.16 150 GLY A N 1
ATOM 1230 C CA . GLY A 1 150 ? -12.242 1.695 -1.458 1.00 52.16 150 GLY A CA 1
ATOM 1231 C C . GLY A 1 150 ? -11.705 2.249 -2.777 1.00 52.16 150 GLY A C 1
ATOM 1232 O O . GLY A 1 150 ? -12.388 3.016 -3.456 1.00 52.16 150 GLY A O 1
ATOM 1233 N N . LEU A 1 151 ? -10.505 1.814 -3.188 1.00 49.50 151 LEU A N 1
ATOM 1234 C CA . LEU A 1 151 ? -9.852 2.245 -4.437 1.00 49.50 151 LEU A CA 1
ATOM 1235 C C . LEU A 1 151 ? -10.769 2.111 -5.674 1.00 49.50 151 LEU A C 1
ATOM 1237 O O . LEU A 1 151 ? -10.677 2.900 -6.613 1.00 49.50 151 LEU A O 1
ATOM 1241 N N . ARG A 1 152 ? -11.703 1.152 -5.638 1.00 48.19 152 ARG A N 1
ATOM 1242 C CA . ARG A 1 152 ? -12.703 0.900 -6.687 1.00 48.19 152 ARG A CA 1
ATOM 1243 C C . ARG A 1 152 ? -13.891 1.869 -6.704 1.00 48.19 152 ARG A C 1
ATOM 1245 O O . ARG A 1 152 ? -14.562 1.972 -7.720 1.00 48.19 152 ARG A O 1
ATOM 1252 N N . GLY A 1 153 ? -14.145 2.603 -5.622 1.00 49.44 153 GLY A N 1
ATOM 1253 C CA . GLY A 1 153 ? -15.166 3.658 -5.577 1.00 49.44 153 GLY A CA 1
ATOM 1254 C C . GLY A 1 153 ? -14.696 4.980 -6.193 1.00 49.44 153 GLY A C 1
ATOM 1255 O O . GLY A 1 153 ? -15.433 5.963 -6.208 1.00 49.44 153 GLY A O 1
ATOM 1256 N N . LEU A 1 154 ? -13.453 5.034 -6.680 1.00 55.19 154 LEU A N 1
ATOM 1257 C CA . LEU A 1 154 ? -12.804 6.264 -7.108 1.00 55.19 154 LEU A CA 1
ATOM 1258 C C . LEU A 1 154 ? -12.609 6.258 -8.612 1.00 55.19 154 LEU A C 1
ATOM 1260 O O . LEU A 1 154 ? -11.520 5.998 -9.129 1.00 55.19 154 LEU A O 1
ATOM 1264 N N . THR A 1 155 ? -13.673 6.654 -9.301 1.00 59.47 155 THR A N 1
ATOM 1265 C CA . THR A 1 155 ? -13.690 6.923 -10.745 1.00 59.47 155 THR A CA 1
ATOM 1266 C C . THR A 1 155 ? -12.478 7.739 -11.201 1.00 59.47 155 THR A C 1
ATOM 1268 O O . THR A 1 155 ? -11.946 7.496 -12.276 1.00 59.47 155 THR A O 1
ATOM 1271 N N . LYS A 1 156 ? -11.939 8.638 -10.363 1.00 60.22 156 LYS A N 1
ATOM 1272 C CA . LYS A 1 156 ? -10.716 9.403 -10.670 1.00 60.22 156 LYS A CA 1
ATOM 1273 C C . LYS A 1 156 ? -9.473 8.559 -10.999 1.00 60.22 156 LYS A C 1
ATOM 1275 O O . LYS A 1 156 ? -8.617 9.068 -11.710 1.00 60.22 156 LYS A O 1
ATOM 1280 N N . TYR A 1 157 ? -9.352 7.330 -10.490 1.00 66.81 157 TYR A N 1
ATOM 1281 C CA . TYR A 1 157 ? -8.216 6.434 -10.765 1.00 66.81 157 TYR A CA 1
ATOM 1282 C C . TYR A 1 157 ? -8.539 5.381 -11.821 1.00 66.81 157 TYR A C 1
ATOM 1284 O O . TYR A 1 157 ? -7.676 5.026 -12.621 1.00 66.81 157 TYR A O 1
ATOM 1292 N N . ILE A 1 158 ? -9.794 4.935 -11.853 1.00 69.38 158 ILE A N 1
ATOM 1293 C CA . ILE A 1 158 ? -10.297 3.996 -12.858 1.00 69.38 158 ILE A CA 1
ATOM 1294 C C . ILE A 1 158 ? -10.312 4.662 -14.236 1.00 69.38 158 ILE A C 1
ATOM 1296 O O . ILE A 1 158 ? -9.756 4.122 -15.185 1.00 69.38 158 ILE A O 1
ATOM 1300 N N . ASN A 1 159 ? -10.856 5.878 -14.332 1.00 69.44 159 ASN A N 1
ATOM 1301 C CA . ASN A 1 159 ? -11.036 6.581 -15.605 1.00 69.44 159 ASN A CA 1
ATOM 1302 C C . ASN A 1 159 ? -9.713 6.969 -16.276 1.00 69.44 159 ASN A C 1
ATOM 1304 O O . ASN A 1 159 ? -9.705 7.263 -17.464 1.00 69.44 159 ASN A O 1
ATOM 1308 N N . VAL A 1 160 ? -8.611 7.007 -15.522 1.00 72.44 160 VAL A N 1
ATOM 1309 C CA . VAL A 1 160 ? -7.273 7.297 -16.064 1.00 72.44 160 VAL A CA 1
ATOM 1310 C C . VAL A 1 160 ? -6.459 6.027 -16.329 1.00 72.44 160 VAL A C 1
ATOM 1312 O O . VAL A 1 160 ? -5.312 6.127 -16.742 1.00 72.44 160 VAL A O 1
ATOM 1315 N N . GLY A 1 161 ? -7.018 4.836 -16.083 1.00 77.00 161 GLY A N 1
ATOM 1316 C CA . GLY A 1 161 ? -6.331 3.566 -16.324 1.00 77.00 161 GLY A CA 1
ATOM 1317 C C . GLY A 1 161 ? -5.173 3.288 -15.361 1.00 77.00 161 GLY A C 1
ATOM 1318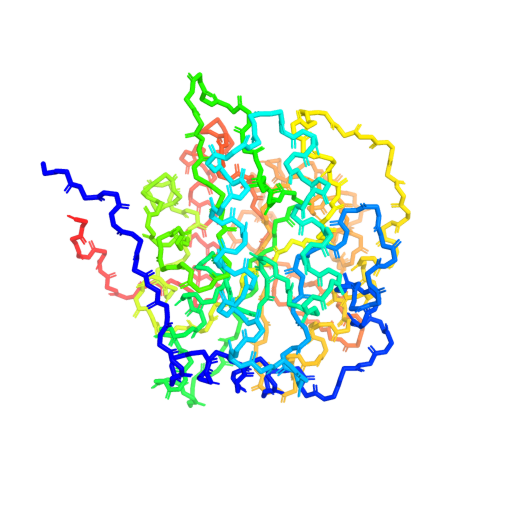 O O . GLY A 1 161 ? -4.247 2.569 -15.713 1.00 77.00 161 GLY A O 1
ATOM 1319 N N . ALA A 1 162 ? -5.196 3.852 -14.149 1.00 79.56 162 ALA A N 1
ATOM 1320 C CA . ALA A 1 162 ? -4.130 3.655 -13.160 1.00 79.56 162 ALA A CA 1
ATOM 1321 C C . ALA A 1 162 ? -4.268 2.355 -12.347 1.00 79.56 162 ALA A C 1
ATOM 1323 O O . ALA A 1 162 ? -3.354 1.996 -11.604 1.00 79.56 162 ALA A O 1
ATOM 1324 N N . VAL A 1 163 ? -5.406 1.664 -12.467 1.00 78.38 163 VAL A N 1
ATOM 1325 C CA . VAL A 1 163 ? -5.701 0.404 -11.775 1.00 78.38 163 VAL A CA 1
ATOM 1326 C C . VAL A 1 163 ? -5.815 -0.717 -12.816 1.00 78.38 163 VAL A C 1
ATOM 1328 O O . VAL A 1 163 ? -6.568 -0.550 -13.778 1.00 78.38 163 VAL A O 1
ATOM 1331 N N . PRO A 1 164 ? -5.115 -1.855 -12.651 1.00 80.00 164 PRO A N 1
ATOM 1332 C CA . PRO A 1 164 ? -5.169 -2.939 -13.626 1.00 80.00 164 PRO A CA 1
ATOM 1333 C C . PRO A 1 164 ? -6.554 -3.587 -13.737 1.00 80.00 164 PRO A C 1
ATOM 1335 O O . PRO A 1 164 ? -7.280 -3.723 -12.750 1.00 80.00 164 PRO A O 1
ATOM 1338 N N . ALA A 1 165 ? -6.904 -4.071 -14.929 1.00 80.25 165 ALA A N 1
ATOM 1339 C CA . ALA A 1 165 ? -8.203 -4.695 -15.181 1.00 80.25 165 ALA A CA 1
ATOM 1340 C C . ALA A 1 165 ? -8.407 -5.997 -14.388 1.00 80.25 165 ALA A C 1
ATOM 1342 O O . ALA A 1 165 ? -9.509 -6.242 -13.909 1.00 80.25 165 ALA A O 1
ATOM 1343 N N . ALA A 1 166 ? -7.356 -6.794 -14.171 1.00 77.94 166 ALA A N 1
ATOM 1344 C CA . ALA A 1 166 ? -7.419 -7.985 -13.317 1.00 77.94 166 ALA A CA 1
ATOM 1345 C C . ALA A 1 166 ? -7.864 -7.659 -11.876 1.00 77.94 166 ALA A C 1
ATOM 1347 O O . ALA A 1 166 ? -8.626 -8.396 -11.248 1.00 77.94 166 ALA A O 1
ATOM 1348 N N . ILE A 1 167 ? -7.453 -6.491 -11.378 1.00 75.25 167 ILE A N 1
ATOM 1349 C CA . ILE A 1 167 ? -7.862 -5.985 -10.070 1.00 75.25 167 ILE A CA 1
ATOM 1350 C C . ILE A 1 167 ? -9.313 -5.512 -10.108 1.00 75.25 167 ILE A C 1
ATOM 1352 O O . ILE A 1 167 ? -10.043 -5.757 -9.154 1.00 75.25 167 ILE A O 1
ATOM 1356 N N . MET A 1 168 ? -9.767 -4.875 -11.188 1.00 74.94 168 MET A N 1
ATOM 1357 C CA . MET A 1 168 ? -11.171 -4.468 -11.342 1.00 74.94 168 MET A CA 1
ATOM 1358 C C . MET A 1 168 ? -12.116 -5.672 -11.458 1.00 74.94 168 MET A C 1
ATOM 1360 O O . MET A 1 168 ? -13.170 -5.690 -10.824 1.00 74.94 168 MET A O 1
ATOM 1364 N N . ASN A 1 169 ? -11.688 -6.711 -12.175 1.00 75.00 169 ASN A N 1
ATOM 1365 C CA . ASN A 1 169 ? -12.447 -7.938 -12.426 1.00 75.00 169 ASN A CA 1
ATOM 1366 C C . ASN A 1 169 ? -12.344 -8.969 -11.290 1.00 75.00 169 ASN A C 1
ATOM 1368 O O . ASN A 1 169 ? -12.868 -10.070 -11.428 1.00 75.00 169 ASN A O 1
ATOM 1372 N N . LYS A 1 170 ? -11.681 -8.628 -10.175 1.00 76.00 170 LYS A N 1
ATOM 1373 C CA . LYS A 1 170 ? -11.488 -9.502 -9.001 1.00 76.00 170 LYS A CA 1
ATOM 1374 C C . LYS A 1 170 ? -10.743 -10.813 -9.295 1.00 76.00 170 LYS A C 1
ATOM 1376 O O . LYS A 1 170 ? -10.860 -11.764 -8.529 1.00 76.00 170 LYS A O 1
ATOM 1381 N N . SER A 1 171 ? -9.968 -10.876 -10.375 1.00 75.88 171 SER A N 1
ATOM 1382 C CA . SER A 1 171 ? -9.242 -12.096 -10.744 1.00 75.88 171 SER A CA 1
ATOM 1383 C C . SER A 1 171 ? -7.917 -12.257 -9.999 1.00 75.88 171 SER A C 1
ATOM 1385 O O . SER A 1 171 ? -7.369 -13.349 -9.985 1.00 75.88 171 SER A O 1
ATOM 1387 N N . GLU A 1 172 ? -7.398 -11.189 -9.391 1.00 79.38 172 GLU A N 1
ATOM 1388 C CA . GLU A 1 172 ? -6.106 -11.175 -8.696 1.00 79.38 172 GLU A CA 1
ATOM 1389 C C . GLU A 1 172 ? -6.211 -10.509 -7.329 1.00 79.38 172 GLU A C 1
ATOM 1391 O O . GLU A 1 172 ? -7.030 -9.604 -7.140 1.00 79.38 172 GLU A O 1
ATOM 1396 N N . VAL A 1 173 ? -5.349 -10.920 -6.393 1.00 80.06 173 VAL A N 1
ATOM 1397 C CA . VAL A 1 173 ? -5.317 -10.338 -5.048 1.00 80.06 173 VAL A CA 1
ATOM 1398 C C . VAL A 1 173 ? -4.620 -8.980 -5.089 1.00 80.06 173 VAL A C 1
ATOM 1400 O O . VAL A 1 173 ? -3.526 -8.835 -5.642 1.00 80.06 173 VAL A O 1
ATOM 1403 N N . LEU A 1 174 ? -5.256 -7.978 -4.481 1.00 80.69 174 LEU A N 1
ATOM 1404 C CA . LEU A 1 174 ? -4.710 -6.632 -4.333 1.00 80.69 174 LEU A CA 1
ATOM 1405 C C . LEU A 1 174 ? -4.351 -6.359 -2.878 1.00 80.69 174 LEU A C 1
ATOM 1407 O O . LEU A 1 174 ? -5.194 -6.514 -1.997 1.00 80.69 174 LEU A O 1
ATOM 1411 N N . LEU A 1 175 ? -3.160 -5.807 -2.670 1.00 82.00 175 LEU A N 1
ATOM 1412 C CA . LEU A 1 175 ? -2.807 -5.115 -1.442 1.00 82.00 175 LEU A CA 1
ATOM 1413 C C . LEU A 1 175 ? -2.370 -3.685 -1.774 1.00 82.00 175 LEU A C 1
ATOM 1415 O O . LEU A 1 175 ? -1.456 -3.475 -2.566 1.00 82.00 175 LEU A O 1
ATOM 1419 N N . PHE A 1 176 ? -3.017 -2.687 -1.181 1.00 79.25 176 PHE A N 1
ATOM 1420 C CA . PHE A 1 176 ? -2.581 -1.294 -1.293 1.00 79.25 176 PHE A CA 1
ATOM 1421 C C . PHE A 1 176 ? -1.823 -0.898 -0.026 1.00 79.25 176 PHE A C 1
ATOM 1423 O O . PHE A 1 176 ? -2.288 -1.170 1.076 1.00 79.25 176 PHE A O 1
ATOM 1430 N N . LEU A 1 177 ? -0.662 -0.261 -0.166 1.00 80.00 177 LEU A N 1
ATOM 1431 C CA . LEU A 1 177 ? 0.193 0.150 0.948 1.00 80.00 177 LEU A CA 1
ATOM 1432 C C . LEU A 1 177 ? 0.816 1.516 0.673 1.00 80.00 177 LEU A C 1
ATOM 1434 O O . LEU A 1 177 ? 0.959 1.939 -0.473 1.00 80.00 177 LEU A O 1
ATOM 1438 N N . ASN A 1 178 ? 1.278 2.177 1.730 1.00 79.31 178 ASN A N 1
ATOM 1439 C CA . ASN A 1 178 ? 2.173 3.320 1.602 1.00 79.31 178 ASN A CA 1
ATOM 1440 C C . ASN A 1 178 ? 3.583 2.914 1.992 1.00 79.31 178 ASN A C 1
ATOM 1442 O O . ASN A 1 178 ? 3.778 2.305 3.035 1.00 79.31 178 ASN A O 1
ATOM 1446 N N . PHE A 1 179 ? 4.569 3.327 1.198 1.00 78.81 179 PHE A N 1
ATOM 1447 C CA . PHE A 1 179 ? 5.974 3.046 1.464 1.00 78.81 179 PHE A CA 1
ATOM 1448 C C . PHE A 1 179 ? 6.446 3.648 2.782 1.00 78.81 179 PHE A C 1
ATOM 1450 O O . PHE A 1 179 ? 7.237 3.033 3.484 1.00 78.81 179 PHE A O 1
ATOM 1457 N N . LYS A 1 180 ? 5.921 4.820 3.144 1.00 76.00 180 LYS A N 1
ATOM 1458 C CA . LYS A 1 180 ? 6.077 5.395 4.474 1.00 76.00 180 LYS A CA 1
ATOM 1459 C C . LYS A 1 180 ? 4.682 5.645 5.044 1.00 76.00 180 LYS A C 1
ATOM 1461 O O . LYS A 1 180 ? 4.109 6.704 4.773 1.00 76.00 180 LYS A O 1
ATOM 1466 N N . PRO A 1 181 ? 4.092 4.679 5.772 1.00 68.56 181 PRO A N 1
ATOM 1467 C CA . PRO A 1 181 ? 2.893 4.989 6.529 1.00 68.56 181 PRO A CA 1
ATOM 1468 C C . PRO A 1 181 ? 3.244 6.124 7.494 1.00 68.56 181 PRO A C 1
ATOM 1470 O O . PRO A 1 181 ? 4.377 6.203 7.974 1.00 68.56 181 PRO A O 1
ATOM 1473 N N . ASP A 1 182 ? 2.278 7.000 7.756 1.00 66.50 182 ASP A N 1
ATOM 1474 C CA . ASP A 1 182 ? 2.383 7.967 8.848 1.00 66.50 182 ASP A CA 1
ATOM 1475 C C . ASP A 1 182 ? 3.396 9.108 8.629 1.00 66.50 182 ASP A C 1
ATOM 1477 O O . ASP A 1 182 ? 3.941 9.689 9.562 1.00 66.50 182 ASP A O 1
ATOM 1481 N N . PHE A 1 183 ? 3.697 9.417 7.364 1.00 63.16 183 PHE A N 1
ATOM 1482 C CA . PHE A 1 183 ? 4.769 10.353 7.027 1.00 63.16 183 PHE A CA 1
ATOM 1483 C C . PHE A 1 183 ? 4.447 11.826 7.311 1.00 63.16 183 PHE A C 1
ATOM 1485 O O . PHE A 1 183 ? 5.372 12.611 7.524 1.00 63.16 183 PHE A O 1
ATOM 1492 N N . ARG A 1 184 ? 3.178 12.235 7.244 1.00 66.00 184 ARG A N 1
ATOM 1493 C CA . ARG A 1 184 ? 2.806 13.652 7.300 1.00 66.00 184 ARG A CA 1
ATOM 1494 C C . ARG A 1 184 ? 1.865 13.945 8.458 1.00 66.00 184 ARG A C 1
ATOM 1496 O O . ARG A 1 184 ? 0.885 13.217 8.618 1.00 66.00 184 ARG A O 1
ATOM 1503 N N . PRO A 1 185 ? 2.093 15.059 9.177 1.00 64.81 185 PRO A N 1
ATOM 1504 C CA . PRO A 1 185 ? 1.070 15.627 10.029 1.00 64.81 185 PRO A CA 1
ATOM 1505 C C . PRO A 1 185 ? -0.233 15.857 9.249 1.00 64.81 185 PRO A C 1
ATOM 1507 O O . PRO A 1 185 ? -0.195 16.135 8.038 1.00 64.81 185 PRO A O 1
ATOM 1510 N N . PRO A 1 186 ? -1.393 15.813 9.926 1.00 62.53 186 PRO A N 1
ATOM 1511 C CA . PRO A 1 186 ? -2.639 16.298 9.356 1.00 62.53 186 PRO A CA 1
ATOM 1512 C C . PRO A 1 186 ? -2.431 17.681 8.735 1.00 62.53 186 PRO A C 1
ATOM 1514 O O . PRO A 1 186 ? -1.753 18.528 9.309 1.00 62.53 186 PRO A O 1
ATOM 1517 N N . ASN A 1 187 ? -3.043 17.923 7.574 1.00 56.81 187 ASN A N 1
ATOM 1518 C CA . ASN A 1 187 ? -2.990 19.191 6.838 1.00 56.81 187 ASN A CA 1
ATOM 1519 C C . ASN A 1 187 ? -1.657 19.632 6.215 1.00 56.81 187 ASN A C 1
ATOM 1521 O O . ASN A 1 187 ? -1.683 20.664 5.535 1.00 56.81 187 ASN A O 1
ATOM 1525 N N . GLU A 1 188 ? -0.550 18.902 6.368 1.00 59.16 188 GLU A N 1
ATOM 1526 C CA . GLU A 1 188 ? 0.745 19.356 5.851 1.00 59.16 188 GLU A CA 1
ATOM 1527 C C . GLU A 1 188 ? 0.839 19.167 4.315 1.00 59.16 188 GLU A C 1
ATOM 1529 O O . GLU A 1 188 ? 0.845 18.033 3.814 1.00 59.16 188 GLU A O 1
ATOM 1534 N N . PRO A 1 189 ? 0.874 20.258 3.514 1.00 51.16 189 PRO A N 1
ATOM 1535 C CA . PRO A 1 189 ? 0.869 20.167 2.053 1.00 51.16 189 PRO A CA 1
ATOM 1536 C C . PRO A 1 189 ? 2.267 19.905 1.477 1.00 51.16 189 PRO A C 1
ATOM 1538 O O . PRO A 1 189 ? 2.384 19.463 0.331 1.00 51.16 189 PRO A O 1
ATOM 1541 N N . VAL A 1 190 ? 3.311 20.189 2.259 1.00 51.66 190 VAL A N 1
ATOM 1542 C CA . VAL A 1 190 ? 4.725 20.057 1.903 1.00 51.66 190 VAL A CA 1
ATOM 1543 C C . VAL A 1 190 ? 5.385 18.959 2.731 1.00 51.66 190 VAL A C 1
ATOM 1545 O O . VAL A 1 190 ? 4.850 18.463 3.711 1.00 51.66 190 VAL A O 1
ATOM 1548 N N . LYS A 1 191 ? 6.539 18.488 2.274 1.00 53.69 191 LYS A N 1
ATOM 1549 C CA . LYS A 1 191 ? 7.298 17.454 2.973 1.00 53.69 191 LYS A CA 1
ATOM 1550 C C . LYS A 1 191 ? 8.199 18.133 4.003 1.00 53.69 191 LYS A C 1
ATOM 1552 O O . LYS A 1 191 ? 8.971 19.007 3.617 1.00 53.69 191 LYS A O 1
ATOM 1557 N N . GLY A 1 192 ? 8.155 17.697 5.259 1.00 48.06 192 GLY A N 1
ATOM 1558 C CA . GLY A 1 192 ? 9.288 17.879 6.169 1.00 48.06 192 GLY A CA 1
ATOM 1559 C C . GLY A 1 192 ? 10.518 17.084 5.691 1.00 48.06 192 GLY A C 1
ATOM 1560 O O . GLY A 1 192 ? 10.402 16.278 4.755 1.00 48.06 192 GLY A O 1
ATOM 1561 N N . PRO A 1 193 ? 11.704 17.301 6.290 1.00 48.28 193 PRO A N 1
ATOM 1562 C CA . PRO A 1 193 ? 12.914 16.564 5.942 1.00 48.28 193 PRO A CA 1
ATOM 1563 C C . PRO A 1 193 ? 12.708 15.052 6.097 1.00 48.28 193 PRO A C 1
ATOM 1565 O O . PRO A 1 193 ? 11.996 14.570 6.977 1.00 48.28 193 PRO A O 1
ATOM 1568 N N . PHE A 1 194 ? 13.314 14.289 5.193 1.00 56.72 194 PHE A N 1
ATOM 1569 C CA . PHE A 1 194 ? 13.186 12.841 5.176 1.00 56.72 194 PHE A CA 1
ATOM 1570 C C . PHE A 1 194 ? 14.025 12.197 6.289 1.00 56.72 194 PHE A C 1
ATOM 1572 O O . PHE A 1 194 ? 15.239 12.092 6.165 1.00 56.72 194 PHE A O 1
ATOM 1579 N N . GLU A 1 195 ? 13.375 11.733 7.356 1.00 57.97 195 GLU A N 1
ATOM 1580 C CA . GLU A 1 195 ? 13.941 10.733 8.279 1.00 57.97 195 GLU A CA 1
ATOM 1581 C C . GLU A 1 195 ? 14.231 9.399 7.558 1.00 57.97 195 GLU A C 1
ATOM 1583 O O . GLU A 1 195 ? 13.572 9.118 6.547 1.00 57.97 195 GLU A O 1
ATOM 1588 N N . PRO A 1 196 ? 15.195 8.577 8.029 1.00 64.44 196 PRO A N 1
ATOM 1589 C CA . PRO A 1 196 ? 15.890 7.621 7.174 1.00 64.44 196 PRO A CA 1
ATOM 1590 C C . PRO A 1 196 ? 14.966 6.553 6.588 1.00 64.44 196 PRO A C 1
ATOM 1592 O O . PRO A 1 196 ? 14.351 5.742 7.282 1.00 64.44 196 PRO A O 1
ATOM 1595 N N . TYR A 1 197 ? 14.920 6.553 5.259 1.00 73.62 197 TYR A N 1
ATOM 1596 C CA . TYR A 1 197 ? 14.160 5.625 4.429 1.00 73.62 197 TYR A CA 1
ATOM 1597 C C . TYR A 1 197 ? 14.605 4.171 4.535 1.00 73.62 197 TYR A C 1
ATOM 1599 O O . TYR A 1 197 ? 13.846 3.291 4.139 1.00 73.62 197 TYR A O 1
ATOM 1607 N N . ASP A 1 198 ? 15.788 3.914 5.087 1.00 80.50 198 ASP A N 1
ATOM 1608 C CA . ASP A 1 198 ? 16.344 2.569 5.209 1.00 80.50 198 ASP A CA 1
ATOM 1609 C C . ASP A 1 198 ? 15.424 1.654 6.026 1.00 80.50 198 ASP A C 1
ATOM 1611 O O . ASP A 1 198 ? 15.191 0.516 5.631 1.00 80.50 198 ASP A O 1
ATOM 1615 N N . ARG A 1 199 ? 14.780 2.178 7.080 1.00 81.06 199 ARG A N 1
ATOM 1616 C CA . ARG A 1 199 ? 13.763 1.439 7.854 1.00 81.06 199 ARG A CA 1
ATOM 1617 C C . ARG A 1 199 ? 12.530 1.090 7.018 1.00 81.06 199 ARG A C 1
ATOM 1619 O O . ARG A 1 199 ? 11.994 -0.007 7.125 1.00 81.06 199 ARG A O 1
ATOM 1626 N N . CYS A 1 200 ? 12.088 2.005 6.152 1.00 82.50 200 CYS A N 1
ATOM 1627 C CA . CYS A 1 200 ? 10.950 1.765 5.257 1.00 82.50 200 CYS A CA 1
ATOM 1628 C C . CYS A 1 200 ? 11.290 0.722 4.186 1.00 82.50 200 CYS A C 1
ATOM 1630 O O . CYS A 1 200 ? 10.467 -0.138 3.890 1.00 82.50 200 CYS A O 1
ATOM 1632 N N . VAL A 1 201 ? 12.511 0.771 3.643 1.00 87.94 201 VAL A N 1
ATOM 1633 C CA . VAL A 1 201 ? 13.037 -0.230 2.704 1.00 87.94 201 VAL A CA 1
ATOM 1634 C C . VAL A 1 201 ? 13.116 -1.603 3.372 1.00 87.94 201 VAL A C 1
ATOM 1636 O O . VAL A 1 201 ? 12.618 -2.573 2.813 1.00 87.94 201 VAL A O 1
ATOM 1639 N N . GLN A 1 202 ? 13.697 -1.694 4.572 1.00 90.12 202 GLN A N 1
ATOM 1640 C CA . GLN A 1 202 ? 13.790 -2.944 5.338 1.00 90.12 202 GLN A CA 1
ATOM 1641 C C . GLN A 1 202 ? 12.405 -3.529 5.624 1.00 90.12 202 GLN A C 1
ATOM 1643 O O . GLN A 1 202 ? 12.157 -4.698 5.336 1.00 90.12 202 GLN A O 1
ATOM 1648 N N . GLY A 1 203 ? 11.484 -2.693 6.103 1.00 90.06 203 GLY A N 1
ATOM 1649 C CA . GLY A 1 203 ? 10.093 -3.058 6.335 1.00 90.06 203 GLY A CA 1
ATOM 1650 C C . GLY A 1 203 ? 9.376 -3.574 5.092 1.00 90.06 203 GLY A C 1
ATOM 1651 O O . GLY A 1 203 ? 8.744 -4.627 5.122 1.00 90.06 203 GLY A O 1
ATOM 1652 N N . PHE A 1 204 ? 9.511 -2.859 3.976 1.00 91.56 204 PHE A N 1
ATOM 1653 C CA . PHE A 1 204 ? 8.928 -3.266 2.703 1.00 91.56 204 PHE A CA 1
ATOM 1654 C C . PHE A 1 204 ? 9.545 -4.566 2.166 1.00 91.56 204 PHE A C 1
ATOM 1656 O O . PHE A 1 204 ? 8.822 -5.421 1.660 1.00 91.56 204 PHE A O 1
ATOM 1663 N N . ASN A 1 205 ? 10.856 -4.759 2.321 1.00 93.88 205 ASN A N 1
ATOM 1664 C CA . ASN A 1 205 ? 11.519 -6.006 1.943 1.00 93.88 205 ASN A CA 1
ATOM 1665 C C . ASN A 1 205 ? 10.987 -7.184 2.766 1.00 93.88 205 ASN A C 1
ATOM 1667 O O . ASN A 1 205 ? 10.608 -8.195 2.183 1.00 93.88 205 ASN A O 1
ATOM 1671 N N . ALA A 1 206 ? 10.875 -7.027 4.088 1.00 93.19 206 ALA A N 1
ATOM 1672 C CA . ALA A 1 206 ? 10.299 -8.046 4.965 1.00 93.19 206 ALA A CA 1
ATOM 1673 C C . ALA A 1 206 ? 8.836 -8.360 4.600 1.00 93.19 206 ALA A C 1
ATOM 1675 O O . ALA A 1 206 ? 8.413 -9.515 4.636 1.00 93.19 206 ALA A O 1
ATOM 1676 N N . LEU A 1 207 ? 8.074 -7.346 4.178 1.00 92.38 207 LEU A N 1
ATOM 1677 C CA . LEU A 1 207 ? 6.704 -7.498 3.688 1.00 92.38 207 LEU A CA 1
ATOM 1678 C C . LEU A 1 207 ? 6.635 -8.339 2.415 1.00 92.38 207 LEU A C 1
ATOM 1680 O O . LEU A 1 207 ? 5.842 -9.279 2.344 1.00 92.38 207 LEU A O 1
ATOM 1684 N N . VAL A 1 208 ? 7.468 -8.021 1.423 1.00 94.00 208 VAL A N 1
ATOM 1685 C CA . VAL A 1 208 ? 7.549 -8.788 0.174 1.00 94.00 208 VAL A CA 1
ATOM 1686 C C . VAL A 1 208 ? 8.015 -10.214 0.449 1.00 94.00 208 VAL A C 1
ATOM 1688 O O . VAL A 1 208 ? 7.446 -11.149 -0.109 1.00 94.00 208 VAL A O 1
ATOM 1691 N N . GLU A 1 209 ? 8.999 -10.412 1.326 1.00 93.06 209 GLU A N 1
ATOM 1692 C CA . GLU A 1 209 ? 9.487 -11.740 1.703 1.00 93.06 209 GLU A CA 1
ATOM 1693 C C . GLU A 1 209 ? 8.412 -12.593 2.379 1.00 93.06 209 GLU A C 1
ATOM 1695 O O . GLU A 1 209 ? 8.264 -13.763 2.019 1.00 93.06 209 GLU A O 1
ATOM 1700 N N . ALA A 1 210 ? 7.651 -12.015 3.312 1.00 91.44 210 ALA A N 1
ATOM 1701 C CA . ALA A 1 210 ? 6.555 -12.697 3.990 1.00 91.44 210 ALA A CA 1
ATOM 1702 C C . ALA A 1 210 ? 5.456 -13.099 2.995 1.00 91.44 210 ALA A C 1
ATOM 1704 O O . ALA A 1 210 ? 5.136 -14.282 2.887 1.00 91.44 210 ALA A O 1
ATOM 1705 N N . ALA A 1 211 ? 4.971 -12.153 2.185 1.00 90.19 211 ALA A N 1
ATOM 1706 C CA . ALA A 1 211 ? 3.934 -12.428 1.196 1.00 90.19 211 ALA A CA 1
ATOM 1707 C C . ALA A 1 211 ? 4.390 -13.412 0.100 1.00 90.19 211 ALA A C 1
ATOM 1709 O O . ALA A 1 211 ? 3.590 -14.197 -0.405 1.00 90.19 211 ALA A O 1
ATOM 1710 N N . SER A 1 212 ? 5.681 -13.422 -0.246 1.00 91.38 212 SER A N 1
ATOM 1711 C CA . SER A 1 212 ? 6.242 -14.336 -1.255 1.00 91.38 212 SER A CA 1
ATOM 1712 C C . SER A 1 212 ? 6.324 -15.797 -0.802 1.00 91.38 212 SER A C 1
ATOM 1714 O O . SER A 1 212 ? 6.733 -16.648 -1.591 1.00 91.38 212 SER A O 1
ATOM 1716 N N . ARG A 1 213 ? 5.998 -16.109 0.461 1.00 88.06 213 ARG A N 1
ATOM 1717 C CA . ARG A 1 213 ? 5.879 -17.501 0.931 1.00 88.06 213 ARG A CA 1
ATOM 1718 C C . ARG A 1 213 ? 4.686 -18.200 0.287 1.00 88.06 213 ARG A C 1
ATOM 1720 O O . ARG A 1 213 ? 4.811 -19.350 -0.113 1.00 88.06 213 ARG A O 1
ATOM 1727 N N . GLU A 1 214 ? 3.592 -17.463 0.134 1.00 84.25 214 GLU A N 1
ATOM 1728 C CA . GLU A 1 214 ? 2.309 -17.980 -0.347 1.00 84.25 214 GLU A CA 1
ATOM 1729 C C . GLU A 1 214 ? 1.958 -17.474 -1.754 1.00 84.25 214 GLU A C 1
ATOM 1731 O O . GLU A 1 214 ? 1.216 -18.122 -2.482 1.00 84.25 214 GLU A O 1
ATOM 1736 N N . PHE A 1 215 ? 2.484 -16.318 -2.174 1.00 87.56 215 PHE A N 1
ATOM 1737 C CA . PHE A 1 215 ? 2.051 -15.652 -3.405 1.00 87.56 215 PHE A CA 1
ATOM 1738 C C . PHE A 1 215 ? 3.200 -15.382 -4.375 1.00 87.56 215 PHE A C 1
ATOM 1740 O O . PHE A 1 215 ? 4.332 -15.088 -3.990 1.00 87.56 215 PHE A O 1
ATOM 1747 N N . LYS A 1 216 ? 2.881 -15.354 -5.673 1.00 89.94 216 LYS A N 1
ATOM 1748 C CA . LYS A 1 216 ? 3.733 -14.702 -6.676 1.00 89.94 216 LYS A CA 1
ATOM 1749 C C . LYS A 1 216 ? 3.539 -13.190 -6.565 1.00 89.94 216 LYS A C 1
ATOM 1751 O O . LYS A 1 216 ? 2.563 -12.645 -7.082 1.00 89.94 216 LYS A O 1
ATOM 1756 N N . VAL A 1 217 ? 4.435 -12.528 -5.840 1.00 92.81 217 VAL A N 1
ATOM 1757 C CA . VAL A 1 217 ? 4.339 -11.090 -5.556 1.00 92.81 217 VAL A CA 1
ATOM 1758 C C . VAL A 1 217 ? 4.803 -10.258 -6.748 1.00 92.81 217 VAL A C 1
ATOM 1760 O O . VAL A 1 217 ? 5.800 -10.573 -7.394 1.00 92.81 217 VAL A O 1
ATOM 1763 N N . GLN A 1 218 ? 4.097 -9.161 -7.001 1.00 94.06 218 GLN A N 1
ATOM 1764 C CA . GLN A 1 218 ? 4.494 -8.117 -7.940 1.00 94.06 218 GLN A CA 1
ATOM 1765 C C . GLN A 1 218 ? 4.122 -6.737 -7.402 1.00 94.06 218 GLN A C 1
ATOM 1767 O O . GLN A 1 218 ? 3.197 -6.601 -6.600 1.00 94.06 218 GLN A O 1
ATOM 1772 N N . VAL A 1 219 ? 4.839 -5.708 -7.843 1.00 94.88 219 VAL A N 1
ATOM 1773 C CA . VAL A 1 219 ? 4.758 -4.364 -7.267 1.00 94.88 219 VAL A CA 1
ATOM 1774 C C . VAL A 1 219 ? 4.433 -3.339 -8.347 1.00 94.88 219 VAL A C 1
ATOM 1776 O O . VAL A 1 219 ? 5.029 -3.320 -9.418 1.00 94.88 219 VAL A O 1
ATOM 1779 N N . ILE A 1 220 ? 3.514 -2.431 -8.046 1.00 93.25 220 ILE A N 1
ATOM 1780 C CA . ILE A 1 220 ? 3.266 -1.212 -8.816 1.00 93.25 220 ILE A CA 1
ATOM 1781 C C . ILE A 1 220 ? 3.489 -0.042 -7.865 1.00 93.25 220 ILE A C 1
ATOM 1783 O O . ILE A 1 220 ? 2.864 -0.002 -6.809 1.00 93.25 220 ILE A O 1
ATOM 1787 N N . SER A 1 221 ? 4.341 0.924 -8.204 1.00 92.31 221 SER A N 1
ATOM 1788 C CA . SER A 1 221 ? 4.477 2.135 -7.382 1.00 92.31 221 SER A CA 1
ATOM 1789 C C . SER A 1 221 ? 3.805 3.337 -8.021 1.00 92.31 221 SER A C 1
ATOM 1791 O O . SER A 1 221 ? 3.800 3.493 -9.242 1.00 92.31 221 SER A O 1
ATOM 1793 N N . TRP A 1 222 ? 3.265 4.219 -7.183 1.00 88.00 222 TRP A N 1
ATOM 1794 C CA . TRP A 1 222 ? 2.693 5.491 -7.604 1.00 88.00 222 TRP A CA 1
ATOM 1795 C C . TRP A 1 222 ? 3.517 6.665 -7.085 1.00 88.00 222 TRP A C 1
ATOM 1797 O O . TRP A 1 222 ? 3.568 6.951 -5.889 1.00 88.00 222 TRP A O 1
ATOM 1807 N N . GLY A 1 223 ? 4.082 7.423 -8.021 1.00 86.75 223 GLY A N 1
ATOM 1808 C CA . GLY A 1 223 ? 4.701 8.716 -7.765 1.00 86.75 223 GLY A CA 1
ATOM 1809 C C . GLY A 1 223 ? 6.223 8.693 -7.684 1.00 86.75 223 GLY A C 1
ATOM 1810 O O . GLY A 1 223 ? 6.866 7.709 -7.328 1.00 86.75 223 GLY A O 1
ATOM 1811 N N . GLY A 1 224 ? 6.811 9.854 -7.990 1.00 85.06 224 GLY A N 1
ATOM 1812 C CA . GLY A 1 224 ? 8.262 10.014 -8.091 1.00 85.06 224 GLY A CA 1
ATOM 1813 C C . GLY A 1 224 ? 9.025 9.743 -6.793 1.00 85.06 224 GLY A C 1
ATOM 1814 O O . GLY A 1 224 ? 10.184 9.361 -6.859 1.00 85.06 224 GLY A O 1
ATOM 1815 N N . ASN A 1 225 ? 8.390 9.895 -5.626 1.00 83.12 225 ASN A N 1
ATOM 1816 C CA . ASN A 1 225 ? 9.055 9.656 -4.341 1.00 83.12 225 ASN A CA 1
ATOM 1817 C C . ASN A 1 225 ? 9.285 8.167 -4.100 1.00 83.12 225 ASN A C 1
ATOM 1819 O O . ASN A 1 225 ? 10.392 7.789 -3.745 1.00 83.12 225 ASN A O 1
ATOM 1823 N N . VAL A 1 226 ? 8.264 7.330 -4.326 1.00 86.62 226 VAL A N 1
ATOM 1824 C CA . VAL A 1 226 ? 8.428 5.873 -4.215 1.00 86.62 226 VAL A CA 1
ATOM 1825 C C . VAL A 1 226 ? 9.443 5.397 -5.246 1.00 86.62 226 VAL A C 1
ATOM 1827 O O . VAL A 1 226 ? 10.349 4.643 -4.910 1.00 86.62 226 VAL A O 1
ATOM 1830 N N . TRP A 1 227 ? 9.349 5.910 -6.479 1.00 90.31 227 TRP A N 1
ATOM 1831 C CA . TRP A 1 227 ? 10.308 5.607 -7.537 1.00 90.31 227 TRP A CA 1
ATOM 1832 C C . TRP A 1 227 ? 11.752 5.926 -7.140 1.00 90.31 227 TRP A C 1
ATOM 1834 O O . TRP A 1 227 ? 12.595 5.048 -7.237 1.00 90.31 227 TRP A O 1
ATOM 1844 N N . GLN A 1 228 ? 12.040 7.137 -6.650 1.00 87.31 228 GLN A N 1
ATOM 1845 C CA . GLN A 1 228 ? 13.395 7.551 -6.246 1.00 87.31 228 GLN A CA 1
ATOM 1846 C C . GLN A 1 228 ? 14.022 6.658 -5.165 1.00 87.31 228 GLN A C 1
ATOM 1848 O O . GLN A 1 228 ? 15.247 6.626 -5.023 1.00 87.31 228 GLN A O 1
ATOM 1853 N N . LEU A 1 229 ? 13.188 5.978 -4.382 1.00 86.62 229 LEU A N 1
ATOM 1854 C CA . LEU A 1 229 ? 13.615 5.089 -3.310 1.00 86.62 229 LEU A CA 1
ATOM 1855 C C . LEU A 1 229 ? 13.811 3.677 -3.848 1.00 86.62 229 LEU A C 1
ATOM 1857 O O . LEU A 1 229 ? 14.914 3.140 -3.767 1.00 86.62 229 LEU A O 1
ATOM 1861 N N . LEU A 1 230 ? 12.771 3.119 -4.469 1.00 90.06 230 LEU A N 1
ATOM 1862 C CA . LEU A 1 230 ? 12.799 1.759 -4.995 1.00 90.06 230 LEU A CA 1
ATOM 1863 C C . LEU A 1 230 ? 13.755 1.594 -6.176 1.00 90.06 230 LEU A C 1
ATOM 1865 O O . LEU A 1 230 ? 14.310 0.518 -6.339 1.00 90.06 230 LEU A O 1
ATOM 1869 N N . CYS A 1 231 ? 14.017 2.634 -6.977 1.00 90.62 231 CYS A N 1
ATOM 1870 C CA . CYS A 1 231 ? 14.932 2.525 -8.118 1.00 90.62 231 CYS A CA 1
ATOM 1871 C C . CYS A 1 231 ? 16.365 2.166 -7.705 1.00 90.62 231 CYS A C 1
ATOM 1873 O O . CYS A 1 231 ? 17.133 1.702 -8.535 1.00 90.62 231 CYS A O 1
ATOM 1875 N N . ARG A 1 232 ? 16.735 2.368 -6.431 1.00 89.44 232 ARG A N 1
ATOM 1876 C CA . ARG A 1 232 ? 18.033 1.947 -5.875 1.00 89.44 232 ARG A CA 1
ATOM 1877 C C . ARG A 1 232 ? 18.129 0.433 -5.681 1.00 89.44 232 ARG A C 1
ATOM 1879 O O . ARG A 1 232 ? 19.226 -0.091 -5.547 1.00 89.44 232 ARG A O 1
ATOM 1886 N N . GLN A 1 233 ? 16.984 -0.240 -5.634 1.00 91.31 233 GLN A N 1
ATOM 1887 C CA . GLN A 1 233 ? 16.845 -1.688 -5.510 1.00 91.31 233 GLN A CA 1
ATOM 1888 C C . GLN A 1 233 ? 16.568 -2.357 -6.866 1.00 91.31 233 GLN A C 1
ATOM 1890 O O . GLN A 1 233 ? 16.267 -3.545 -6.899 1.00 91.31 233 GLN A O 1
ATOM 1895 N N . VAL A 1 234 ? 16.631 -1.608 -7.971 1.00 92.62 234 VAL A N 1
ATOM 1896 C CA . VAL A 1 234 ? 16.426 -2.128 -9.327 1.00 92.62 234 VAL A CA 1
ATOM 1897 C C . VAL A 1 234 ? 17.782 -2.353 -9.984 1.00 92.62 234 VAL A C 1
ATOM 1899 O O . VAL A 1 234 ? 18.565 -1.412 -10.114 1.00 92.62 234 VAL A O 1
ATOM 1902 N N . GLU A 1 235 ? 18.063 -3.585 -10.405 1.00 81.38 235 GLU A N 1
ATOM 1903 C CA . GLU A 1 235 ? 19.395 -3.974 -10.890 1.00 81.38 235 GLU A CA 1
ATOM 1904 C C . GLU A 1 235 ? 19.773 -3.285 -12.210 1.00 81.38 235 GLU A C 1
ATOM 1906 O O . GLU A 1 235 ? 20.933 -2.918 -12.421 1.00 81.38 235 GLU A O 1
ATOM 1911 N N . GLU A 1 236 ? 18.799 -3.042 -13.093 1.00 85.88 236 GLU A N 1
ATOM 1912 C CA . GLU A 1 236 ? 19.066 -2.489 -14.423 1.00 85.88 236 GLU A CA 1
ATOM 1913 C C . GLU A 1 236 ? 19.310 -0.966 -14.417 1.00 85.88 236 GLU A C 1
ATOM 1915 O O . GLU A 1 236 ? 19.840 -0.406 -15.384 1.00 85.88 236 GLU A O 1
ATOM 1920 N N . ILE A 1 237 ? 18.951 -0.263 -13.336 1.00 84.75 237 ILE A N 1
ATOM 1921 C CA . ILE A 1 237 ? 18.944 1.206 -13.285 1.00 84.75 237 ILE A CA 1
ATOM 1922 C C . ILE A 1 237 ? 20.213 1.741 -12.617 1.00 84.75 237 ILE A C 1
ATOM 1924 O O . ILE A 1 237 ? 20.298 1.922 -11.407 1.00 84.75 237 ILE A O 1
ATOM 1928 N N . ARG A 1 238 ? 21.205 2.102 -13.439 1.00 76.38 238 ARG A N 1
ATOM 1929 C CA . ARG A 1 238 ? 22.463 2.715 -12.959 1.00 76.38 238 ARG A CA 1
ATOM 1930 C C . ARG A 1 238 ? 22.377 4.227 -12.735 1.00 76.38 238 ARG A C 1
ATOM 1932 O O . ARG A 1 238 ? 23.106 4.774 -11.913 1.00 76.38 238 ARG A O 1
ATOM 1939 N N . LYS A 1 239 ? 21.531 4.920 -13.503 1.00 81.94 239 LYS A N 1
ATOM 1940 C CA . LYS A 1 239 ? 21.328 6.378 -13.431 1.00 81.94 239 LYS A CA 1
ATOM 1941 C C . LYS A 1 239 ? 19.828 6.679 -13.480 1.00 81.94 239 LYS A C 1
ATOM 1943 O O . LYS A 1 239 ? 19.268 6.738 -14.575 1.00 81.94 239 LYS A O 1
ATOM 1948 N N . PRO A 1 240 ? 19.157 6.830 -12.327 1.00 82.31 240 PRO A N 1
ATOM 1949 C CA . PRO A 1 240 ? 17.717 7.027 -12.306 1.00 82.31 240 PRO A CA 1
ATOM 1950 C C . PRO A 1 240 ? 17.344 8.400 -12.871 1.00 82.31 240 PRO A C 1
ATOM 1952 O O . PRO A 1 240 ? 17.875 9.431 -12.461 1.00 82.31 240 PRO A O 1
ATOM 1955 N N . VAL A 1 241 ? 16.388 8.407 -13.797 1.00 90.25 241 VAL A N 1
ATOM 1956 C CA . VAL A 1 241 ? 15.684 9.614 -14.256 1.00 90.25 241 VAL A CA 1
ATOM 1957 C C . VAL A 1 241 ? 14.335 9.720 -13.544 1.00 90.25 241 VAL A C 1
ATOM 1959 O O . VAL A 1 241 ? 13.920 8.792 -12.8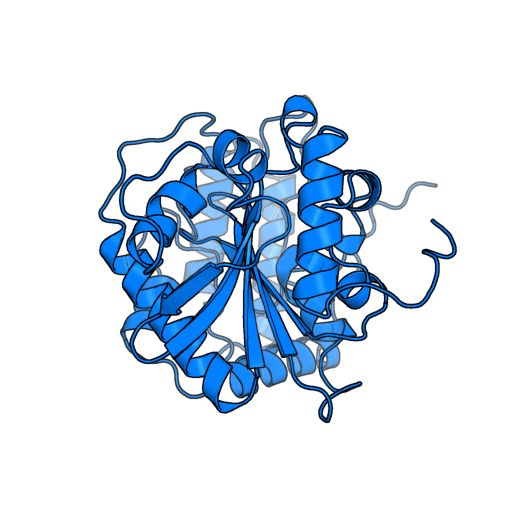53 1.00 90.25 241 VAL A O 1
ATOM 1962 N N . GLY A 1 242 ? 13.621 10.840 -13.675 1.00 90.62 242 GLY A N 1
ATOM 1963 C CA . GLY A 1 242 ? 12.275 10.959 -13.099 1.00 90.62 242 GLY A CA 1
ATOM 1964 C C . GLY A 1 242 ? 11.312 9.902 -13.660 1.00 90.62 242 GLY A C 1
ATOM 1965 O O . GLY A 1 242 ? 11.405 9.568 -14.837 1.00 90.62 242 GLY A O 1
ATOM 1966 N N . VAL A 1 243 ? 10.361 9.414 -12.849 1.00 91.44 243 VAL A N 1
ATOM 1967 C CA . VAL A 1 243 ? 9.429 8.331 -13.244 1.00 91.44 243 VAL A CA 1
ATOM 1968 C C . VAL A 1 243 ? 8.714 8.615 -14.569 1.00 91.44 243 VAL A C 1
ATOM 1970 O O . VAL A 1 243 ? 8.637 7.745 -15.429 1.00 91.44 243 VAL A O 1
ATOM 1973 N N . CYS A 1 244 ? 8.290 9.865 -14.794 1.00 90.94 244 CYS A N 1
ATOM 1974 C CA . CYS A 1 244 ? 7.640 10.239 -16.046 1.00 90.94 244 CYS A CA 1
ATOM 1975 C C . CYS A 1 244 ? 8.565 10.239 -17.263 1.00 90.94 244 CYS A C 1
ATOM 1977 O O . CYS A 1 244 ? 8.092 10.073 -18.383 1.00 90.94 244 CYS A O 1
ATOM 1979 N N . VAL A 1 245 ? 9.860 10.475 -17.056 1.00 92.00 245 VAL A N 1
ATOM 1980 C CA . VAL A 1 245 ? 10.866 10.408 -18.118 1.00 92.00 245 VAL A CA 1
ATOM 1981 C C . VAL A 1 245 ? 11.196 8.951 -18.404 1.00 92.00 245 VAL A C 1
ATOM 1983 O O . VAL A 1 245 ? 11.226 8.568 -19.565 1.00 92.00 245 VAL A O 1
ATOM 1986 N N . HIS A 1 246 ? 11.364 8.136 -17.359 1.00 92.44 246 HIS A N 1
ATOM 1987 C CA . HIS A 1 246 ? 11.604 6.700 -17.483 1.00 92.44 246 HIS A CA 1
ATOM 1988 C C . HIS A 1 246 ? 10.504 6.016 -18.302 1.00 92.44 246 HIS A C 1
ATOM 1990 O O . HIS A 1 246 ? 10.804 5.329 -19.270 1.00 92.44 246 HIS A O 1
ATOM 1996 N N . ALA A 1 247 ? 9.235 6.312 -18.005 1.00 92.19 247 ALA A N 1
ATOM 1997 C CA . ALA A 1 247 ? 8.093 5.791 -18.751 1.00 92.19 247 ALA A CA 1
ATOM 1998 C C . ALA A 1 247 ? 8.097 6.149 -20.250 1.00 92.19 247 ALA A C 1
ATOM 2000 O O . ALA A 1 247 ? 7.337 5.554 -20.994 1.00 92.19 247 ALA A O 1
ATOM 2001 N N . ARG A 1 248 ? 8.902 7.121 -20.710 1.00 91.62 248 ARG A N 1
ATOM 2002 C CA . ARG A 1 248 ? 9.007 7.544 -22.123 1.00 91.62 248 ARG A CA 1
ATOM 2003 C C . ARG A 1 248 ? 10.211 6.958 -22.854 1.00 91.62 248 ARG A C 1
ATOM 2005 O O . ARG A 1 248 ? 10.353 7.193 -24.052 1.00 91.62 248 ARG A O 1
ATOM 2012 N N . THR A 1 249 ? 11.109 6.262 -22.160 1.00 91.25 249 THR A N 1
ATOM 2013 C CA . THR A 1 249 ? 12.270 5.648 -22.813 1.00 91.25 249 THR A CA 1
ATOM 2014 C C . THR A 1 249 ? 11.899 4.280 -23.375 1.00 91.25 249 THR A C 1
ATOM 2016 O O . THR A 1 249 ? 10.938 3.653 -22.928 1.00 91.25 249 THR A O 1
ATOM 2019 N N . LYS A 1 250 ? 12.674 3.794 -24.350 1.00 87.94 250 LYS A N 1
ATOM 2020 C CA . LYS A 1 250 ? 12.469 2.455 -24.928 1.00 87.94 250 LYS A CA 1
ATOM 2021 C C . LYS A 1 250 ? 12.659 1.349 -23.890 1.00 87.94 250 LYS A C 1
ATOM 2023 O O . LYS A 1 250 ? 12.061 0.289 -23.998 1.00 87.94 250 LYS A O 1
ATOM 2028 N N . GLU A 1 251 ? 13.504 1.601 -22.898 1.00 86.44 251 GLU A N 1
ATOM 2029 C CA . GLU A 1 251 ? 13.838 0.669 -21.827 1.00 86.44 251 GLU A CA 1
ATOM 2030 C C . GLU A 1 251 ? 12.813 0.681 -20.689 1.00 86.44 251 GLU A C 1
ATOM 2032 O O . GLU A 1 251 ? 12.777 -0.275 -19.922 1.00 86.44 251 GLU A O 1
ATOM 2037 N N . GLY A 1 252 ? 12.016 1.748 -20.555 1.00 90.94 252 GLY A N 1
ATOM 2038 C CA . GLY A 1 252 ? 11.039 1.894 -19.476 1.00 90.94 252 GLY A CA 1
ATOM 2039 C C . GLY A 1 252 ? 9.585 1.703 -19.902 1.00 90.94 252 GLY A C 1
ATOM 2040 O O . GLY A 1 252 ? 8.799 1.175 -19.122 1.00 90.94 252 GLY A O 1
ATOM 2041 N N . PHE A 1 253 ? 9.204 2.106 -21.118 1.00 95.06 253 PHE A N 1
ATOM 2042 C CA . PHE A 1 253 ? 7.805 2.069 -21.552 1.00 95.06 253 PHE A CA 1
ATOM 2043 C C . PHE A 1 253 ? 7.226 0.645 -21.532 1.00 95.06 253 PHE A C 1
ATOM 2045 O O . PHE A 1 253 ? 7.734 -0.248 -22.206 1.00 95.06 253 PHE A O 1
ATOM 2052 N N . GLY A 1 254 ? 6.158 0.441 -20.757 1.00 93.31 254 GLY A N 1
ATOM 2053 C CA . GLY A 1 254 ? 5.432 -0.822 -20.630 1.00 93.31 254 GLY A CA 1
ATOM 2054 C C . GLY A 1 254 ? 6.230 -1.977 -20.022 1.00 93.31 254 GLY A C 1
ATOM 2055 O O . GLY A 1 254 ? 5.709 -3.084 -19.931 1.00 93.31 254 GLY A O 1
ATOM 2056 N N . ARG A 1 255 ? 7.482 -1.753 -19.606 1.00 94.75 255 ARG A N 1
ATOM 2057 C CA . ARG A 1 255 ? 8.385 -2.816 -19.166 1.00 94.75 255 ARG A CA 1
ATOM 2058 C C . ARG A 1 255 ? 8.437 -2.898 -17.637 1.00 94.75 255 ARG A C 1
ATOM 2060 O O . ARG A 1 255 ? 8.894 -1.948 -16.999 1.00 94.75 255 ARG A O 1
ATOM 2067 N N . PRO A 1 256 ? 8.037 -4.032 -17.035 1.00 95.00 256 PRO A N 1
ATOM 2068 C CA . PRO A 1 256 ? 8.325 -4.307 -15.636 1.00 95.00 256 PRO A CA 1
ATOM 2069 C C . PRO A 1 256 ? 9.834 -4.463 -15.427 1.00 95.00 256 PRO A C 1
ATOM 2071 O O . PRO A 1 256 ? 10.520 -5.108 -16.220 1.00 95.00 256 PRO A O 1
ATOM 2074 N N . LEU A 1 257 ? 10.326 -3.859 -14.357 1.00 95.69 257 LEU A N 1
ATOM 2075 C CA . LEU A 1 257 ? 11.705 -3.925 -13.890 1.00 95.69 257 LEU A CA 1
ATOM 2076 C C . LEU A 1 257 ? 11.865 -5.053 -12.867 1.00 95.69 257 LEU A C 1
ATOM 2078 O O . LEU A 1 257 ? 10.882 -5.489 -12.258 1.00 95.69 257 LEU A O 1
ATOM 2082 N N . GLU A 1 258 ? 13.103 -5.469 -12.626 1.00 95.75 258 GLU A N 1
ATOM 2083 C CA . GLU A 1 258 ? 13.430 -6.431 -11.577 1.00 95.75 258 GLU A CA 1
ATOM 2084 C C . GLU A 1 258 ? 13.760 -5.707 -10.266 1.00 95.75 258 GLU A C 1
ATOM 2086 O O . GLU A 1 258 ? 14.824 -5.112 -10.094 1.00 95.75 258 GLU A O 1
ATOM 2091 N N . LEU A 1 259 ? 12.816 -5.732 -9.320 1.00 95.94 259 LEU A N 1
ATOM 2092 C CA . LEU A 1 259 ? 12.988 -5.113 -8.008 1.00 95.94 259 LEU A CA 1
ATOM 2093 C C . LEU A 1 259 ? 13.507 -6.129 -6.996 1.00 95.94 259 LEU A C 1
ATOM 2095 O O . LEU A 1 259 ? 12.837 -7.119 -6.697 1.00 95.94 259 LEU A O 1
ATOM 2099 N N . ARG A 1 260 ? 14.670 -5.842 -6.412 1.00 95.62 260 ARG A N 1
ATOM 2100 C CA . ARG A 1 260 ? 15.289 -6.665 -5.377 1.00 95.62 260 ARG A CA 1
ATOM 2101 C C . ARG A 1 260 ? 14.806 -6.276 -3.980 1.00 95.62 260 ARG A C 1
ATOM 2103 O O . ARG A 1 260 ? 15.219 -5.266 -3.402 1.00 95.62 260 ARG A O 1
ATOM 2110 N N . CYS A 1 261 ? 13.975 -7.128 -3.401 1.00 93.56 261 CYS A N 1
ATOM 2111 C CA . CYS A 1 261 ? 13.446 -7.012 -2.050 1.00 93.56 261 CYS A CA 1
ATOM 2112 C C . CYS A 1 261 ? 14.063 -8.087 -1.153 1.00 93.56 261 CYS A C 1
ATOM 2114 O O . CYS A 1 261 ? 13.604 -9.228 -1.135 1.00 93.56 261 CYS A O 1
ATOM 2116 N N . GLY A 1 262 ? 15.126 -7.725 -0.427 1.00 88.56 262 GLY A N 1
ATOM 2117 C CA . GLY A 1 262 ? 15.878 -8.676 0.395 1.00 88.56 262 GLY A CA 1
ATOM 2118 C C . GLY A 1 262 ? 16.467 -9.806 -0.456 1.00 88.56 262 GLY A C 1
ATOM 2119 O O . GLY A 1 262 ? 17.298 -9.548 -1.332 1.00 88.56 262 GLY A O 1
ATOM 2120 N N . GLN A 1 263 ? 16.033 -11.043 -0.207 1.00 90.06 263 GLN A N 1
ATOM 2121 C CA . GLN A 1 263 ? 16.425 -12.232 -0.986 1.00 90.06 263 GLN A CA 1
ATOM 2122 C C . GLN A 1 263 ? 15.498 -12.536 -2.176 1.00 90.06 263 GLN A C 1
ATOM 2124 O O . GLN A 1 263 ? 15.673 -13.547 -2.857 1.00 90.06 263 GLN A O 1
ATOM 2129 N N . ARG A 1 264 ? 14.482 -11.704 -2.424 1.00 93.38 264 ARG A N 1
ATOM 2130 C CA . ARG A 1 264 ? 13.522 -11.887 -3.518 1.00 93.38 264 ARG A CA 1
ATOM 2131 C C . ARG A 1 264 ? 13.761 -10.876 -4.628 1.00 93.38 264 ARG A C 1
ATOM 2133 O O . ARG A 1 264 ? 14.070 -9.719 -4.363 1.00 93.38 264 ARG A O 1
ATOM 2140 N N . THR A 1 265 ? 13.513 -11.307 -5.856 1.00 95.44 265 THR A N 1
ATOM 2141 C CA . THR A 1 265 ? 13.366 -10.423 -7.012 1.00 95.44 265 THR A CA 1
ATOM 2142 C C . THR A 1 265 ? 11.928 -10.526 -7.493 1.00 95.44 265 THR A C 1
ATOM 2144 O O . THR A 1 265 ? 11.431 -11.633 -7.709 1.00 95.44 265 THR 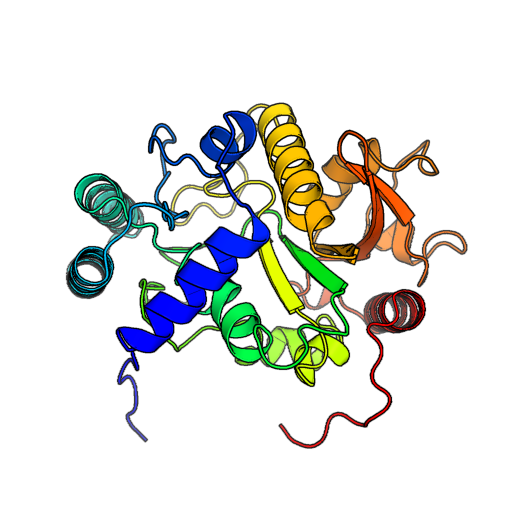A O 1
ATOM 2147 N N . VAL A 1 266 ? 11.243 -9.389 -7.606 1.00 95.88 266 VAL A N 1
ATOM 2148 C CA . VAL A 1 266 ? 9.825 -9.324 -7.987 1.00 95.88 266 VAL A CA 1
ATOM 2149 C C . VAL A 1 266 ? 9.614 -8.375 -9.169 1.00 95.88 266 VAL A C 1
ATOM 2151 O O . VAL A 1 266 ? 10.318 -7.365 -9.265 1.00 95.88 266 VAL A O 1
ATOM 2154 N N . PRO A 1 267 ? 8.637 -8.646 -10.057 1.00 96.25 267 PRO A N 1
ATOM 2155 C CA . PRO A 1 267 ? 8.275 -7.716 -11.120 1.00 96.25 267 PRO A CA 1
ATOM 2156 C C . PRO A 1 267 ? 7.793 -6.382 -10.549 1.00 96.25 267 PRO A C 1
ATOM 2158 O O . PRO A 1 267 ? 6.952 -6.355 -9.644 1.00 96.25 267 PRO A O 1
ATOM 2161 N N . TYR A 1 268 ? 8.292 -5.279 -11.103 1.00 96.69 268 TYR A N 1
ATOM 2162 C CA . TYR A 1 268 ? 8.012 -3.935 -10.615 1.00 96.69 268 TYR A CA 1
ATOM 2163 C C . TYR A 1 268 ? 7.691 -2.945 -11.734 1.00 96.69 268 TYR A C 1
ATOM 2165 O O . TYR A 1 268 ? 8.517 -2.687 -12.603 1.00 96.69 268 TYR A O 1
ATOM 2173 N N . LEU A 1 269 ? 6.514 -2.323 -11.676 1.00 96.19 269 LEU A N 1
ATOM 2174 C CA . LEU A 1 269 ? 6.113 -1.275 -12.612 1.00 96.19 269 LEU A CA 1
ATOM 2175 C C . LEU A 1 269 ? 6.009 0.089 -11.908 1.00 96.19 269 LEU A C 1
ATOM 2177 O O . LEU A 1 269 ? 5.075 0.321 -11.133 1.00 96.19 269 LEU A O 1
ATOM 2181 N N . PRO A 1 270 ? 6.933 1.028 -12.173 1.00 94.56 270 PRO A N 1
ATOM 2182 C CA . PRO A 1 270 ? 6.834 2.382 -11.651 1.00 94.56 270 PRO A CA 1
ATOM 2183 C C . PRO A 1 270 ? 5.886 3.235 -12.502 1.00 94.56 270 PRO A C 1
ATOM 2185 O O . PRO A 1 270 ? 6.042 3.344 -13.721 1.00 94.56 270 PRO A O 1
ATOM 2188 N N . LEU A 1 271 ? 4.926 3.894 -11.852 1.00 92.31 271 LEU A N 1
ATOM 2189 C CA . LEU A 1 271 ? 3.969 4.794 -12.493 1.00 92.31 271 LEU A CA 1
ATOM 2190 C C . LEU A 1 271 ? 4.002 6.186 -11.857 1.00 92.31 271 LEU A C 1
ATOM 2192 O O . LEU A 1 271 ? 4.323 6.378 -10.679 1.00 92.31 271 LEU A O 1
ATOM 2196 N N . ALA A 1 272 ? 3.614 7.192 -12.634 1.00 88.38 272 ALA A N 1
ATOM 2197 C CA . ALA A 1 272 ? 3.354 8.510 -12.078 1.00 88.38 272 ALA A CA 1
ATOM 2198 C C . ALA A 1 272 ? 2.115 8.485 -11.168 1.00 88.38 272 ALA A C 1
ATOM 2200 O O . ALA A 1 272 ? 1.216 7.665 -11.334 1.00 88.38 272 ALA A O 1
ATOM 2201 N N . HIS A 1 273 ? 2.056 9.393 -10.189 1.00 84.00 273 HIS A N 1
ATOM 2202 C CA . HIS A 1 273 ? 0.946 9.390 -9.239 1.00 84.00 273 HIS A CA 1
ATOM 2203 C C . HIS A 1 273 ? -0.354 9.846 -9.930 1.00 84.00 273 HIS A C 1
ATOM 2205 O O . HIS A 1 273 ? -0.388 10.970 -10.444 1.00 84.00 273 HIS A O 1
ATOM 2211 N N . PRO A 1 274 ? -1.445 9.058 -9.888 1.00 75.12 274 PRO A N 1
ATOM 2212 C CA . PRO A 1 274 ? -2.644 9.321 -10.689 1.00 75.12 274 PRO A CA 1
ATOM 2213 C C . PRO A 1 274 ? -3.531 10.459 -10.148 1.00 75.12 274 PRO A C 1
ATOM 2215 O O . PRO A 1 274 ? -4.525 10.830 -10.763 1.00 75.12 274 PRO A O 1
ATOM 2218 N N . CYS A 1 275 ? -3.193 11.039 -8.990 1.00 68.75 275 CYS A N 1
ATOM 2219 C CA . CYS A 1 275 ? -3.940 12.168 -8.413 1.00 68.75 275 CYS A CA 1
ATOM 2220 C C . CYS A 1 275 ? -3.695 13.520 -9.106 1.00 68.75 275 CYS A C 1
ATOM 2222 O O . CYS A 1 275 ? -4.519 14.421 -8.952 1.00 68.75 275 CYS A O 1
ATOM 2224 N N . ASP A 1 276 ? -2.593 13.678 -9.846 1.00 68.81 276 ASP A N 1
ATOM 2225 C CA . ASP A 1 276 ? -2.370 14.849 -10.697 1.00 68.81 276 ASP A CA 1
ATOM 2226 C C . ASP A 1 276 ? -2.668 14.439 -12.138 1.00 68.81 276 ASP A C 1
ATOM 2228 O O . ASP A 1 276 ? -1.921 13.672 -12.742 1.00 68.81 276 ASP A O 1
ATOM 2232 N N . ARG A 1 277 ? -3.769 14.950 -12.699 1.00 64.69 277 ARG A N 1
ATOM 2233 C CA . ARG A 1 277 ? -4.191 14.632 -14.073 1.00 64.69 277 ARG A CA 1
ATOM 2234 C C . ARG A 1 277 ? -3.120 14.949 -15.120 1.00 64.69 277 ARG A C 1
ATOM 2236 O O . ARG A 1 277 ? -3.114 14.324 -16.169 1.00 64.69 277 ARG A O 1
ATOM 2243 N N . ARG A 1 278 ? -2.191 15.871 -14.842 1.00 69.00 278 ARG A N 1
ATOM 2244 C CA . ARG A 1 278 ? -1.081 16.187 -15.759 1.00 69.00 278 ARG A CA 1
ATOM 2245 C C . ARG A 1 278 ? -0.026 15.080 -15.810 1.00 69.00 278 ARG A C 1
ATOM 2247 O O . ARG A 1 278 ? 0.700 14.983 -16.793 1.00 69.00 278 ARG A O 1
ATOM 2254 N N . ASN A 1 279 ? 0.050 14.253 -14.767 1.00 69.88 279 ASN A N 1
ATOM 2255 C CA . ASN A 1 279 ? 0.992 13.141 -14.675 1.00 69.88 279 ASN A CA 1
ATOM 2256 C C . ASN A 1 279 ? 0.497 11.885 -15.402 1.00 69.88 279 ASN A C 1
ATOM 2258 O O . ASN A 1 279 ? 1.318 11.078 -15.826 1.00 69.88 279 ASN A O 1
ATOM 2262 N N . PHE A 1 280 ? -0.821 11.721 -15.546 1.00 75.44 280 PHE A N 1
ATOM 2263 C CA . PHE A 1 280 ? -1.461 10.567 -16.187 1.00 75.44 280 PHE A CA 1
ATOM 2264 C C . PHE A 1 280 ? -2.110 10.980 -17.519 1.00 75.44 280 PHE A C 1
ATOM 2266 O O . PHE A 1 280 ? -3.322 10.919 -17.698 1.00 75.44 280 PHE A O 1
ATOM 2273 N N . ASN A 1 281 ? -1.279 11.480 -18.435 1.00 80.50 281 ASN A N 1
ATOM 2274 C CA . ASN A 1 281 ? -1.675 11.768 -19.815 1.00 80.50 281 ASN A CA 1
ATOM 2275 C C . ASN A 1 281 ? -1.738 10.482 -20.661 1.00 80.50 281 ASN A C 1
ATOM 2277 O O . ASN A 1 281 ? -1.323 9.424 -20.190 1.00 80.50 281 ASN A O 1
ATOM 2281 N N . ASP A 1 282 ? -2.184 10.579 -21.916 1.00 84.06 282 ASP A N 1
ATOM 2282 C CA . ASP A 1 282 ? -2.354 9.425 -22.820 1.00 84.06 282 ASP A CA 1
ATOM 2283 C C . ASP A 1 282 ? -1.111 8.532 -22.894 1.00 84.06 282 ASP A C 1
ATOM 2285 O O . ASP A 1 282 ? -1.203 7.309 -22.855 1.00 84.06 282 ASP A O 1
ATOM 2289 N N . HIS A 1 283 ? 0.078 9.138 -22.903 1.00 87.69 283 HIS A N 1
ATOM 2290 C CA . HIS A 1 283 ? 1.332 8.396 -22.900 1.00 87.69 283 HIS A CA 1
ATOM 2291 C C . HIS A 1 283 ? 1.539 7.594 -21.605 1.00 87.69 283 HIS A C 1
ATOM 2293 O O . HIS A 1 283 ? 2.010 6.459 -21.644 1.00 87.69 283 HIS A O 1
ATOM 2299 N N . HIS A 1 284 ? 1.255 8.174 -20.437 1.00 86.75 284 HIS A N 1
ATOM 2300 C CA . HIS A 1 284 ? 1.363 7.449 -19.167 1.00 86.75 284 HIS A CA 1
ATOM 2301 C C . HIS A 1 284 ? 0.286 6.385 -19.007 1.00 86.75 284 HIS A C 1
ATOM 2303 O O . HIS A 1 284 ? 0.573 5.323 -18.461 1.00 86.75 284 HIS A O 1
ATOM 2309 N N . ALA A 1 285 ? -0.922 6.651 -19.503 1.00 86.94 285 ALA A N 1
ATOM 2310 C CA . ALA A 1 285 ? -1.983 5.660 -19.554 1.00 86.94 285 ALA A CA 1
ATOM 2311 C C . ALA A 1 285 ? -1.583 4.473 -20.444 1.00 86.94 285 ALA A C 1
ATOM 2313 O O . ALA A 1 285 ? -1.755 3.330 -20.033 1.00 86.94 285 ALA A O 1
ATOM 2314 N N . ALA A 1 286 ? -0.962 4.727 -21.601 1.00 90.44 286 ALA A N 1
ATOM 2315 C CA . ALA A 1 286 ? -0.425 3.682 -22.471 1.00 90.44 286 ALA A CA 1
ATOM 2316 C C . ALA A 1 286 ? 0.721 2.899 -21.804 1.00 90.44 286 ALA A C 1
ATOM 2318 O O . ALA A 1 286 ? 0.708 1.674 -21.817 1.00 90.44 286 ALA A O 1
ATOM 2319 N N . HIS A 1 287 ? 1.661 3.584 -21.139 1.00 93.88 287 HIS A N 1
ATOM 2320 C CA . HIS A 1 287 ? 2.724 2.937 -20.352 1.00 93.88 287 HIS A CA 1
ATOM 2321 C C . HIS A 1 287 ? 2.151 2.006 -19.277 1.00 93.88 287 HIS A C 1
ATOM 2323 O O . HIS A 1 287 ? 2.585 0.864 -19.144 1.00 93.88 287 HIS A O 1
ATOM 2329 N N . ALA A 1 288 ? 1.151 2.480 -18.527 1.00 91.62 288 ALA A N 1
ATOM 2330 C CA . ALA A 1 288 ? 0.472 1.678 -17.517 1.00 91.62 288 ALA A CA 1
ATOM 2331 C C . ALA A 1 288 ? -0.247 0.477 -18.146 1.00 91.62 288 ALA A C 1
ATOM 2333 O O . ALA A 1 288 ? -0.113 -0.636 -17.649 1.00 91.62 288 ALA A O 1
ATOM 2334 N N . HIS A 1 289 ? -0.959 0.687 -19.256 1.00 91.56 289 HIS A N 1
ATOM 2335 C CA . HIS A 1 289 ? -1.674 -0.364 -19.973 1.00 91.56 289 HIS A CA 1
ATOM 2336 C C . HIS A 1 289 ? -0.744 -1.492 -20.439 1.00 91.56 289 HIS A C 1
ATOM 2338 O O . HIS A 1 289 ? -0.966 -2.650 -20.084 1.00 91.56 289 HIS A O 1
ATOM 2344 N N . GLU A 1 290 ? 0.326 -1.154 -21.159 1.00 94.12 290 GLU A N 1
ATOM 2345 C CA . GLU A 1 290 ? 1.323 -2.120 -21.640 1.00 94.12 290 GLU A CA 1
ATOM 2346 C C . GLU A 1 290 ? 2.043 -2.822 -20.482 1.00 94.12 290 GLU A C 1
ATOM 2348 O O . GLU A 1 290 ? 2.243 -4.040 -20.499 1.00 94.12 290 GLU A O 1
ATOM 2353 N N . GLY A 1 291 ? 2.361 -2.075 -19.420 1.00 94.94 291 GLY A N 1
ATOM 2354 C CA . GLY A 1 291 ? 2.936 -2.633 -18.200 1.00 94.94 291 GLY A CA 1
ATOM 2355 C C . GLY A 1 291 ? 2.017 -3.662 -17.548 1.00 94.94 291 GLY A C 1
ATOM 2356 O O . GLY A 1 291 ? 2.457 -4.757 -17.202 1.00 94.94 291 GLY A O 1
ATOM 2357 N N . PHE A 1 292 ? 0.722 -3.362 -17.434 1.00 93.25 292 PHE A N 1
ATOM 2358 C CA . PHE A 1 292 ? -0.254 -4.298 -16.881 1.00 93.25 292 PHE A CA 1
ATOM 2359 C C . PHE A 1 292 ? -0.414 -5.541 -17.753 1.00 93.25 292 PHE A C 1
ATOM 2361 O O . PHE A 1 292 ? -0.483 -6.642 -17.210 1.00 93.25 292 PHE A O 1
ATOM 2368 N N . LEU A 1 293 ? -0.438 -5.402 -19.080 1.00 92.31 293 LEU A N 1
ATOM 2369 C CA . LEU A 1 293 ? -0.469 -6.552 -19.987 1.00 92.31 293 LEU A CA 1
ATOM 2370 C C . LEU A 1 293 ? 0.752 -7.456 -19.777 1.00 92.31 293 LEU A C 1
ATOM 2372 O O . LEU A 1 293 ? 0.591 -8.661 -19.584 1.00 92.31 293 LEU A O 1
ATOM 2376 N N . THR A 1 294 ? 1.949 -6.870 -19.717 1.00 93.31 294 THR A N 1
ATOM 2377 C CA . THR A 1 294 ? 3.213 -7.601 -19.533 1.00 93.31 294 THR A CA 1
ATOM 2378 C C . THR A 1 294 ? 3.289 -8.309 -18.178 1.00 93.31 294 THR A C 1
ATOM 2380 O O . THR A 1 294 ? 3.780 -9.431 -18.086 1.00 93.31 294 THR A O 1
ATOM 2383 N N . MET A 1 295 ? 2.737 -7.704 -17.123 1.00 92.19 295 MET A N 1
ATOM 2384 C CA . MET A 1 295 ? 2.635 -8.315 -15.789 1.00 92.19 295 MET A CA 1
ATOM 2385 C C . MET A 1 295 ? 1.531 -9.386 -15.683 1.00 92.19 295 MET A C 1
ATOM 2387 O O . MET A 1 295 ? 1.327 -9.965 -14.617 1.00 92.19 295 MET A O 1
ATOM 2391 N N . GLY A 1 296 ? 0.774 -9.649 -16.754 1.00 89.44 296 GLY A N 1
ATOM 2392 C CA . GLY A 1 296 ? -0.380 -10.554 -16.714 1.00 89.44 296 GLY A CA 1
ATOM 2393 C C . GLY A 1 296 ? -1.564 -10.003 -15.910 1.00 89.44 296 GLY A C 1
ATOM 2394 O O . GLY A 1 296 ? -2.423 -10.765 -15.478 1.00 89.44 296 GLY A O 1
ATOM 2395 N N . LEU A 1 297 ? -1.602 -8.685 -15.710 1.00 87.44 297 LEU A N 1
ATOM 2396 C CA . LEU A 1 297 ? -2.655 -7.928 -15.029 1.00 87.44 297 LEU A CA 1
ATOM 2397 C C . LEU A 1 297 ? -3.661 -7.280 -15.994 1.00 87.44 297 LEU A C 1
ATOM 2399 O O . LEU A 1 297 ? -4.617 -6.618 -15.567 1.00 87.44 297 LEU A O 1
ATOM 2403 N N . GLY A 1 298 ? -3.442 -7.452 -17.296 1.00 78.56 298 GLY A N 1
ATOM 2404 C CA . GLY A 1 298 ? -4.391 -7.077 -18.333 1.00 78.56 298 GLY A CA 1
ATOM 2405 C C . GLY A 1 298 ? -5.668 -7.917 -18.278 1.00 78.56 298 GLY A C 1
ATOM 2406 O O . GLY A 1 298 ? -5.664 -9.081 -17.883 1.00 78.56 298 GLY A O 1
ATOM 2407 N N . GLY A 1 299 ? -6.787 -7.316 -18.673 1.00 60.03 299 GLY A N 1
ATOM 2408 C CA . GLY A 1 299 ? -8.065 -8.012 -18.786 1.00 60.03 299 GLY A CA 1
ATOM 2409 C C . GLY A 1 299 ? -8.210 -8.660 -20.162 1.00 60.03 299 GLY A C 1
ATOM 2410 O O . GLY A 1 299 ? -7.766 -8.097 -21.156 1.00 60.03 299 GLY A O 1
ATOM 2411 N N . ARG A 1 300 ? -8.885 -9.814 -20.238 1.00 43.41 300 ARG A N 1
ATOM 2412 C CA . ARG A 1 300 ? -9.439 -10.351 -21.502 1.00 43.41 300 ARG A CA 1
ATOM 2413 C C . ARG A 1 300 ? -10.855 -9.840 -21.804 1.00 43.41 300 ARG A C 1
ATOM 2415 O O . ARG A 1 300 ? -11.406 -10.160 -22.849 1.00 43.41 300 ARG A O 1
ATOM 2422 N N . GLY A 1 301 ? -11.458 -9.087 -20.886 1.00 36.94 301 GLY A N 1
ATOM 2423 C CA . GLY A 1 301 ? -12.832 -8.601 -20.981 1.00 36.94 301 GLY A CA 1
ATOM 2424 C C . GLY A 1 301 ? -12.868 -7.084 -20.923 1.00 36.94 301 GLY A C 1
ATOM 2425 O O . GLY A 1 301 ? -12.175 -6.484 -20.099 1.00 36.94 301 GLY A O 1
ATOM 2426 N N . GLY A 1 302 ? -13.667 -6.479 -21.803 1.00 30.67 302 GLY A N 1
ATOM 2427 C CA . GLY A 1 302 ? -13.984 -5.059 -21.732 1.00 30.67 302 GLY A CA 1
ATOM 2428 C C . GLY A 1 302 ? -14.503 -4.695 -20.343 1.00 30.67 302 GLY A C 1
ATOM 2429 O O . GLY A 1 302 ? -15.191 -5.488 -19.699 1.00 30.67 302 GLY A O 1
ATOM 2430 N N . VAL A 1 303 ? -14.149 -3.498 -19.880 1.00 38.03 303 VAL A N 1
ATOM 2431 C CA . VAL A 1 303 ? -14.714 -2.908 -18.664 1.00 38.03 303 VAL A CA 1
ATOM 2432 C C . VAL A 1 303 ? -16.202 -2.683 -18.933 1.00 38.03 303 VAL A C 1
ATOM 2434 O O . VAL A 1 303 ? -16.589 -1.667 -19.505 1.00 38.03 303 VAL A O 1
ATOM 2437 N N . MET A 1 304 ? -17.042 -3.669 -18.621 1.00 29.20 304 MET A N 1
ATOM 2438 C CA . MET A 1 304 ? -18.485 -3.504 -18.723 1.00 29.20 304 MET A CA 1
ATOM 2439 C C . MET A 1 304 ? -18.973 -2.683 -17.535 1.00 29.20 304 MET A C 1
ATOM 2441 O O . MET A 1 304 ? -18.934 -3.162 -16.407 1.00 29.20 304 MET A O 1
ATOM 2445 N N . GLY A 1 305 ? -19.464 -1.480 -17.835 1.00 32.66 305 GLY A N 1
ATOM 2446 C CA . GLY A 1 305 ? -20.378 -0.716 -16.988 1.00 32.66 305 GLY A CA 1
ATOM 2447 C C . GLY A 1 305 ? -19.735 -0.043 -15.778 1.00 32.66 305 GLY A C 1
ATOM 2448 O O . GLY A 1 305 ? -19.474 -0.683 -14.763 1.00 32.66 305 GLY A O 1
ATOM 2449 N N . VAL A 1 306 ? -19.554 1.275 -15.883 1.00 31.91 306 VAL A N 1
ATOM 2450 C CA . VAL A 1 306 ? -19.654 2.179 -14.726 1.00 31.91 306 VAL A CA 1
ATOM 2451 C C . VAL A 1 306 ? -21.126 2.513 -14.534 1.00 31.91 306 VAL A C 1
ATOM 2453 O O . VAL A 1 306 ? 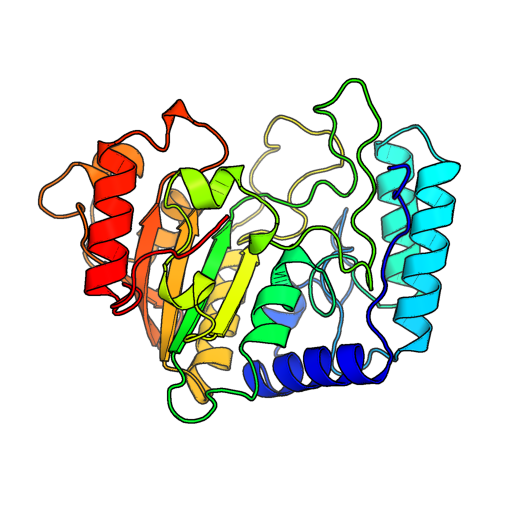-21.782 2.765 -15.571 1.00 31.91 306 VAL A O 1
#

Radius of gyration: 18.67 Å; chains: 1; bounding box: 54×46×48 Å

Secondary structure (DSSP, 8-state):
-------B--HHHHHHHHHHHHHHH-S--HHHHHHHTTT--SSS--SB--TTT--HHHHHHHHHHHHHHHHH--SHHHHHHHHHHHHHHH---SSBSS-HHHHHHHHHHTTTSTTS-EEEEEEESS---SS--SSSSPPPP--TTB-TT-GGG-HHHHTTT-S-HHHHTT-SEEEEEESSTT-S-TT--SPPP---THHHHHHHHHHHHHHTTTSEEEEEEESHHHHHHHGGGBTT-SSPPPHHHHTTSTTTTTPPEEEEETTEEEEEEEE--TTSTTTS-HHHHHHHHHHHHHTT---SS-----

Sequence (306 aa):
MNSNERVFYTRDEVRQITDAYQHIFGPIGAELRDYWDLDRKREWGCLTTDFHNALFEQYEEASKRAIEIESTVSDPVQRGLALRDITRKTGVGLSLGVCPWTDHGLFQTYGQNMHQQRLTIILGHDWYPIVPRRAKKPHPVDVPLSRYAGLRGLTKYINVGAVPAAIMNKSEVLLFLNFKPDFRPPNEPVKGPFEPYDRCVQGFNALVEAASREFKVQVISWGGNVWQLLCRQVEEIRKPVGVCVHARTKEGFGRPLELRCGQRTVPYLPLAHPCDRRNFNDHHAAHAHEGFLTMGLGGRGGVMGV

pLDDT: mean 76.38, std 15.89, range [29.2, 96.69]

Foldseek 3Di:
DPDPDFAFDDQVLLVLLLVLVCQLQPDDDPLQCLQLVLVLPDPQNAAAAPSVPADPVLQVQLQVQLQVLLVPPPDQLVSSVSSSVSCVVSSHHLHHSAFLAFRVLQSLQPPPQLPPFAEEEEEEADDDQCWDPPDPDTDRRGGGRTNPDYPLVDCLCVVLQVAFVCSVVSVYRYGYYYLRPPQDRRPDPDHDDDDDSVSSLSNVLSSCVSSVVRHQYAYEYEAQVVCVVQVVQFPVPPDDDGLLVQCPDPNQQLAFTFGDRPPDTHTYHYAYHSPDVVRRPPSRSNSSQSVCVVVVRHDPDDPPDD